Protein AF-C9N0R3-F1 (afdb_monomer)

Solvent-accessible surface area (backbone atoms only — not comparable to full-atom values): 13311 Å² total; per-residue (Å²): 141,88,79,70,86,51,66,64,63,53,48,55,54,48,52,53,43,51,57,51,35,75,75,40,67,67,44,22,67,51,24,46,55,50,33,60,66,31,65,85,61,75,51,88,63,39,59,59,30,47,51,42,20,53,72,42,48,89,51,67,65,56,41,41,48,53,49,21,52,50,29,45,76,74,67,41,50,74,59,14,52,51,32,49,51,50,47,48,71,74,35,60,98,37,75,60,42,50,54,57,45,45,81,71,46,82,54,62,71,65,24,52,54,40,49,53,52,42,58,61,52,54,73,34,68,70,48,20,62,73,66,69,54,51,70,50,55,56,49,49,49,49,54,53,52,40,47,52,51,27,50,51,27,43,77,69,71,35,45,70,57,16,44,46,47,45,44,64,64,54,70,67,44,96,68,57,70,66,42,47,57,78,36,38,68,63,54,49,53,50,50,53,53,42,54,58,50,38,71,70,42,81,54,60,69,61,31,52,57,48,48,56,56,57,58,66,33,70,64,45,47,52,48,54,57,46,35,75,76,33,80,58,43,60,63,54,53,62,75,74,92

Structure (mmCIF, N/CA/C/O backbone):
data_AF-C9N0R3-F1
#
_entry.id   AF-C9N0R3-F1
#
loop_
_atom_site.group_PDB
_atom_site.id
_atom_site.type_symbol
_atom_site.label_atom_id
_atom_site.label_alt_id
_atom_site.label_comp_id
_atom_site.label_asym_id
_atom_site.label_entity_id
_atom_site.label_seq_id
_atom_site.pdbx_PDB_ins_code
_atom_site.Cartn_x
_atom_site.Cartn_y
_atom_site.Cartn_z
_atom_site.occupancy
_atom_site.B_iso_or_equiv
_atom_site.auth_seq_id
_atom_site.auth_comp_id
_atom_site.auth_asym_id
_atom_site.auth_atom_id
_atom_site.pdbx_PDB_model_num
ATOM 1 N N . MET A 1 1 ? 10.079 -4.018 4.456 1.00 33.94 1 MET A N 1
ATOM 2 C CA . MET A 1 1 ? 9.914 -5.236 3.636 1.00 33.94 1 MET A CA 1
ATOM 3 C C . MET A 1 1 ? 9.371 -6.308 4.555 1.00 33.94 1 MET A C 1
ATOM 5 O O . MET A 1 1 ? 10.114 -6.758 5.413 1.00 33.94 1 MET A O 1
ATOM 9 N N . ALA A 1 2 ? 8.072 -6.583 4.507 1.00 39.16 2 ALA A N 1
ATOM 10 C CA . ALA A 1 2 ? 7.459 -7.556 5.408 1.00 39.16 2 ALA A CA 1
ATOM 11 C C . ALA A 1 2 ? 6.128 -8.062 4.846 1.00 39.16 2 ALA A C 1
ATOM 13 O O . ALA A 1 2 ? 5.148 -7.992 5.565 1.00 39.16 2 ALA A O 1
ATOM 14 N N . PHE A 1 3 ? 6.066 -8.483 3.579 1.00 46.06 3 PHE A N 1
ATOM 15 C CA . PHE A 1 3 ? 4.906 -9.210 3.049 1.00 46.06 3 PHE A CA 1
ATOM 16 C C . PHE A 1 3 ? 5.396 -10.191 1.982 1.00 46.06 3 PHE A C 1
ATOM 18 O O . PHE A 1 3 ? 6.008 -9.749 1.014 1.00 46.06 3 PHE A O 1
ATOM 25 N N . GLU A 1 4 ? 5.153 -11.482 2.236 1.00 51.97 4 GLU A N 1
ATOM 26 C CA . GLU A 1 4 ? 5.524 -12.675 1.457 1.00 51.97 4 GLU A CA 1
ATOM 27 C C . GLU A 1 4 ? 7.039 -12.941 1.358 1.00 51.97 4 GLU A C 1
ATOM 29 O O . GLU A 1 4 ? 7.708 -12.533 0.416 1.00 51.97 4 GLU A O 1
ATOM 34 N N . ASN A 1 5 ? 7.581 -13.662 2.348 1.00 51.78 5 ASN A N 1
ATOM 35 C CA . ASN A 1 5 ? 8.884 -14.340 2.247 1.00 51.78 5 ASN A CA 1
ATOM 36 C C . ASN A 1 5 ? 8.734 -15.865 2.056 1.00 51.78 5 ASN A C 1
ATOM 38 O O . ASN A 1 5 ? 9.751 -16.555 1.971 1.00 51.78 5 ASN A O 1
ATOM 42 N N . ASP A 1 6 ? 7.506 -16.399 1.999 1.00 60.91 6 ASP A N 1
ATOM 43 C CA . ASP A 1 6 ? 7.281 -17.816 1.703 1.00 60.91 6 ASP A CA 1
ATOM 44 C C . ASP A 1 6 ? 7.539 -18.073 0.214 1.00 60.91 6 ASP A C 1
ATOM 46 O O . ASP A 1 6 ? 6.800 -17.628 -0.669 1.00 60.91 6 ASP A O 1
ATOM 50 N N . GLU A 1 7 ? 8.626 -18.788 -0.072 1.00 65.38 7 GLU A N 1
ATOM 51 C CA . GLU A 1 7 ? 9.041 -19.110 -1.437 1.00 65.38 7 GLU A CA 1
ATOM 52 C C . GLU A 1 7 ? 7.979 -19.908 -2.208 1.00 65.38 7 GLU A C 1
ATOM 54 O O . GLU A 1 7 ? 7.913 -19.803 -3.434 1.00 65.38 7 GLU A O 1
ATOM 59 N N . THR A 1 8 ? 7.121 -20.652 -1.505 1.00 69.12 8 THR A N 1
ATOM 60 C CA . THR A 1 8 ? 6.035 -21.454 -2.080 1.00 69.12 8 THR A CA 1
ATOM 61 C C . THR A 1 8 ? 4.912 -20.557 -2.588 1.00 69.12 8 THR A C 1
ATOM 63 O O . THR A 1 8 ? 4.532 -20.647 -3.757 1.00 69.12 8 THR A O 1
ATOM 66 N N . VAL A 1 9 ? 4.437 -19.634 -1.746 1.00 67.56 9 VAL A N 1
ATOM 67 C CA . VAL A 1 9 ? 3.367 -18.680 -2.088 1.00 67.56 9 VAL A CA 1
ATOM 68 C C . VAL A 1 9 ? 3.816 -17.754 -3.220 1.00 67.56 9 VAL A C 1
ATOM 70 O O . VAL A 1 9 ? 3.100 -17.566 -4.210 1.00 67.56 9 VAL A O 1
ATOM 73 N N . ILE A 1 10 ? 5.051 -17.248 -3.136 1.00 72.00 10 ILE A N 1
ATOM 74 C CA . ILE A 1 10 ? 5.666 -16.442 -4.199 1.00 72.00 10 ILE A CA 1
ATOM 75 C C . ILE A 1 10 ? 5.766 -17.251 -5.499 1.00 72.00 10 ILE A C 1
ATOM 77 O O . ILE A 1 10 ? 5.459 -16.732 -6.575 1.00 72.00 10 ILE A O 1
ATOM 81 N N . GLY A 1 11 ? 6.157 -18.526 -5.417 1.00 77.50 11 GLY A N 1
ATOM 82 C CA . GLY A 1 11 ? 6.260 -19.426 -6.564 1.00 77.50 11 GLY A CA 1
ATOM 83 C C . GLY A 1 11 ? 4.919 -19.669 -7.261 1.00 77.50 11 GLY A C 1
ATOM 84 O O . GLY A 1 11 ? 4.838 -19.604 -8.489 1.00 77.50 11 GLY A O 1
ATOM 85 N N . GLU A 1 12 ? 3.842 -19.893 -6.508 1.00 80.94 12 GLU A N 1
ATOM 86 C CA . GLU A 1 12 ? 2.499 -20.060 -7.075 1.00 80.94 12 GLU A CA 1
ATOM 87 C C . GLU A 1 12 ? 1.985 -18.789 -7.754 1.00 80.94 12 GLU A C 1
ATOM 89 O O . GLU A 1 12 ? 1.436 -18.849 -8.861 1.00 80.94 12 GLU A O 1
ATOM 94 N N . LYS A 1 13 ? 2.178 -17.631 -7.112 1.00 82.81 13 LYS A N 1
ATOM 95 C CA . LYS A 1 13 ? 1.811 -16.327 -7.673 1.00 82.81 13 LYS A CA 1
ATOM 96 C C . LYS A 1 13 ? 2.577 -16.052 -8.963 1.00 82.81 13 LYS A C 1
ATOM 98 O O . LYS A 1 13 ? 1.966 -15.716 -9.978 1.00 82.81 13 LYS A O 1
ATOM 103 N N . LEU A 1 14 ? 3.888 -16.284 -8.953 1.00 85.50 14 LEU A N 1
ATOM 104 C CA . LEU A 1 14 ? 4.735 -16.164 -10.132 1.00 85.50 14 LEU A CA 1
ATOM 105 C C . LEU A 1 14 ? 4.247 -17.084 -11.259 1.00 85.50 14 LEU A C 1
ATOM 107 O O . LEU A 1 14 ? 4.071 -16.625 -12.382 1.00 85.50 14 LEU A O 1
ATOM 111 N N . ASN A 1 15 ? 3.945 -18.353 -10.978 1.00 87.75 15 ASN A N 1
ATOM 112 C CA . ASN A 1 15 ? 3.446 -19.292 -11.989 1.00 87.75 15 ASN A CA 1
ATOM 113 C C . ASN A 1 15 ? 2.134 -18.826 -12.639 1.00 87.75 15 ASN A C 1
ATOM 115 O O . ASN A 1 15 ? 1.971 -18.950 -13.857 1.00 87.75 15 ASN A O 1
ATOM 119 N N . LYS A 1 16 ? 1.210 -18.255 -11.855 1.00 89.81 16 LYS A N 1
ATOM 120 C CA . LYS A 1 16 ? -0.040 -17.674 -12.373 1.00 89.81 16 LYS A CA 1
ATOM 121 C C . LYS A 1 16 ? 0.245 -16.490 -13.301 1.00 89.81 16 LYS A C 1
ATOM 123 O O . LYS A 1 16 ? -0.288 -16.455 -14.410 1.00 89.81 16 LYS A O 1
ATOM 128 N N . LEU A 1 17 ? 1.125 -15.574 -12.894 1.00 91.62 17 LEU A N 1
ATOM 129 C CA . LEU A 1 17 ? 1.532 -14.422 -13.706 1.00 91.62 17 LEU A CA 1
ATOM 130 C C . LEU A 1 17 ? 2.222 -14.863 -15.006 1.00 91.62 17 LEU A C 1
ATOM 132 O O . LEU A 1 17 ? 1.852 -14.415 -16.089 1.00 91.62 17 LEU A O 1
ATOM 136 N N . LEU A 1 18 ? 3.143 -15.827 -14.937 1.00 90.88 18 LEU A N 1
ATOM 137 C CA . LEU A 1 18 ? 3.820 -16.387 -16.111 1.00 90.88 18 LEU A CA 1
ATOM 138 C C . LEU A 1 18 ? 2.847 -17.055 -17.088 1.00 90.88 18 LEU A C 1
ATOM 140 O O . LEU A 1 18 ? 3.008 -16.929 -18.303 1.00 90.88 18 LEU A O 1
ATOM 144 N N . ALA A 1 19 ? 1.820 -17.743 -16.584 1.00 94.06 19 ALA A N 1
ATOM 145 C CA . ALA A 1 19 ? 0.787 -18.337 -17.425 1.00 94.06 19 ALA A CA 1
ATOM 146 C C . ALA A 1 19 ? -0.048 -17.277 -18.164 1.00 94.06 19 ALA A C 1
ATOM 148 O O . ALA A 1 19 ? -0.441 -17.514 -19.308 1.00 94.06 19 ALA A O 1
ATOM 149 N N . ILE A 1 20 ? -0.299 -16.118 -17.542 1.00 94.00 20 ILE A N 1
ATOM 150 C CA . ILE A 1 20 ? -0.970 -14.980 -18.187 1.00 94.00 20 ILE A CA 1
ATOM 151 C C . ILE A 1 20 ? -0.045 -14.353 -19.235 1.00 94.00 20 ILE A C 1
ATOM 153 O O . ILE A 1 20 ? -0.457 -14.184 -20.382 1.00 94.00 20 ILE A O 1
ATOM 157 N N . LEU A 1 21 ? 1.216 -14.089 -18.885 1.00 92.75 21 LEU A N 1
ATOM 158 C CA . LEU A 1 21 ? 2.190 -13.475 -19.789 1.00 92.75 21 LEU A CA 1
ATOM 159 C C . LEU A 1 21 ? 2.463 -14.340 -21.027 1.00 92.75 21 LEU A C 1
ATOM 161 O O . LEU A 1 21 ? 2.601 -13.824 -22.128 1.00 92.75 21 LEU A O 1
ATOM 165 N N . LYS A 1 22 ? 2.453 -15.672 -20.881 1.00 92.88 22 LYS A N 1
ATOM 166 C CA . LYS A 1 22 ? 2.572 -16.609 -22.012 1.00 92.88 22 LYS A CA 1
ATOM 167 C C . LYS A 1 22 ? 1.412 -16.489 -23.012 1.00 92.88 22 LYS A C 1
ATOM 169 O O . LYS A 1 22 ? 1.571 -16.869 -24.169 1.00 92.88 22 LYS A O 1
ATOM 174 N N . ARG A 1 23 ? 0.239 -16.017 -22.575 1.00 94.69 23 ARG A N 1
ATOM 175 C CA . ARG A 1 23 ? -0.926 -15.787 -23.448 1.00 94.69 23 ARG A CA 1
ATOM 176 C C . ARG A 1 23 ? -0.862 -14.427 -24.140 1.00 94.69 23 ARG A C 1
ATOM 178 O O . ARG A 1 23 ? -1.323 -14.326 -25.271 1.00 94.69 23 ARG A O 1
ATOM 185 N N . ASP A 1 24 ? -0.301 -13.412 -23.482 1.00 93.19 24 ASP A N 1
ATOM 186 C CA . ASP A 1 24 ? -0.048 -12.096 -24.073 1.00 93.19 24 ASP A CA 1
ATOM 187 C C . ASP A 1 24 ? 1.190 -11.433 -23.447 1.00 93.19 24 ASP A C 1
ATOM 189 O O . ASP A 1 24 ? 1.119 -10.842 -22.368 1.00 93.19 24 ASP A O 1
ATOM 193 N N . GLU A 1 25 ? 2.324 -11.493 -24.150 1.00 91.38 25 GLU A N 1
ATOM 194 C CA . GLU A 1 25 ? 3.593 -10.897 -23.700 1.00 91.38 25 GLU A CA 1
ATOM 195 C C . GLU A 1 25 ? 3.550 -9.362 -23.653 1.00 91.38 25 GLU A C 1
ATOM 197 O O . GLU A 1 25 ? 4.416 -8.736 -23.046 1.00 91.38 25 GLU A O 1
ATOM 202 N N . ARG A 1 26 ? 2.537 -8.737 -24.272 1.00 92.69 26 ARG A N 1
ATOM 203 C CA . ARG A 1 26 ? 2.348 -7.279 -24.252 1.00 92.69 26 ARG A CA 1
ATOM 204 C C . ARG A 1 26 ? 1.688 -6.797 -22.966 1.00 92.69 26 ARG A C 1
ATOM 206 O O . ARG A 1 26 ? 1.533 -5.590 -22.784 1.00 92.69 26 ARG A O 1
ATOM 213 N N . ASN A 1 27 ? 1.269 -7.717 -22.096 1.00 92.75 27 ASN A N 1
ATOM 214 C CA . ASN A 1 27 ? 0.689 -7.384 -20.807 1.00 92.75 27 ASN A CA 1
ATOM 215 C C . ASN A 1 27 ? 1.781 -6.842 -19.869 1.00 92.75 27 ASN A C 1
ATOM 217 O O . ASN A 1 27 ? 2.428 -7.580 -19.121 1.00 92.75 27 ASN A O 1
ATOM 221 N N . TYR A 1 28 ? 2.008 -5.531 -19.955 1.00 91.88 28 TYR A N 1
ATOM 222 C CA . TYR A 1 28 ? 3.035 -4.850 -19.176 1.00 91.88 28 TYR A CA 1
ATOM 223 C C . TYR A 1 28 ? 2.705 -4.836 -17.679 1.00 91.88 28 TYR A C 1
ATOM 225 O O . TYR A 1 28 ? 3.640 -4.920 -16.901 1.00 91.88 28 TYR A O 1
ATOM 233 N N . ILE A 1 29 ? 1.424 -4.847 -17.285 1.00 89.88 29 ILE A N 1
ATOM 234 C CA . ILE A 1 29 ? 0.994 -4.943 -15.875 1.00 89.88 29 ILE A CA 1
ATOM 235 C C . ILE A 1 29 ? 1.498 -6.255 -15.263 1.00 89.88 29 ILE A C 1
ATOM 237 O O . ILE A 1 29 ? 2.090 -6.277 -14.193 1.00 89.88 29 ILE A O 1
ATOM 241 N N . VAL A 1 30 ? 1.356 -7.369 -15.986 1.00 91.25 30 VAL A N 1
ATOM 242 C CA . VAL A 1 30 ? 1.888 -8.662 -15.524 1.00 91.25 30 VAL A CA 1
ATOM 243 C C . VAL A 1 30 ? 3.416 -8.657 -15.488 1.00 91.25 30 VAL A C 1
ATOM 245 O O . VAL A 1 30 ? 4.012 -9.258 -14.599 1.00 91.25 30 VAL A O 1
ATOM 248 N N . SER A 1 31 ? 4.067 -7.989 -16.445 1.00 91.06 31 SER A N 1
ATOM 249 C CA . SER A 1 31 ? 5.529 -7.843 -16.428 1.00 91.06 31 SER A CA 1
ATOM 250 C C . SER A 1 31 ? 5.997 -7.001 -15.236 1.00 91.06 31 SER A C 1
ATOM 252 O O . SER A 1 31 ? 7.003 -7.346 -14.624 1.00 91.06 31 SER A O 1
ATOM 254 N N . GLU A 1 32 ? 5.248 -5.953 -14.889 1.00 90.25 32 GLU A N 1
ATOM 255 C CA . GLU A 1 32 ? 5.445 -5.100 -13.716 1.00 90.25 32 GLU A CA 1
ATOM 256 C C . GLU A 1 32 ? 5.307 -5.891 -12.408 1.00 90.25 32 GLU A C 1
ATOM 258 O O . GLU A 1 32 ? 6.241 -5.938 -11.611 1.00 90.25 32 GLU A O 1
ATOM 263 N N . ASP A 1 33 ? 4.208 -6.628 -12.237 1.00 87.75 33 ASP A N 1
ATOM 264 C CA . ASP A 1 33 ? 3.998 -7.486 -11.065 1.00 87.75 33 ASP A CA 1
ATOM 265 C C . ASP A 1 33 ? 5.146 -8.493 -10.880 1.00 87.75 33 ASP A C 1
ATOM 267 O O . ASP A 1 33 ? 5.610 -8.743 -9.763 1.00 87.75 33 ASP A O 1
ATOM 271 N N . ILE A 1 34 ? 5.633 -9.072 -11.985 1.00 88.06 34 ILE A N 1
ATOM 272 C CA . ILE A 1 34 ? 6.751 -10.016 -11.963 1.00 88.06 34 ILE A CA 1
ATOM 273 C C . ILE A 1 34 ? 8.058 -9.318 -11.558 1.00 88.06 34 ILE A C 1
ATOM 275 O O . ILE A 1 34 ? 8.780 -9.859 -10.715 1.00 88.06 34 ILE A O 1
ATOM 279 N N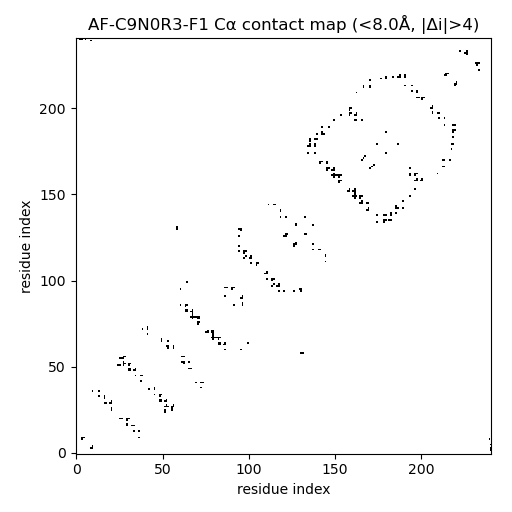 . ILE A 1 35 ? 8.385 -8.140 -12.112 1.00 87.50 35 ILE A N 1
ATOM 280 C CA . ILE A 1 35 ? 9.601 -7.420 -11.692 1.00 87.50 35 ILE A CA 1
ATOM 281 C C . ILE A 1 35 ? 9.519 -7.036 -10.214 1.00 87.50 35 ILE A C 1
ATOM 283 O O . ILE A 1 35 ? 10.502 -7.259 -9.513 1.00 87.50 35 ILE A O 1
ATOM 287 N N . THR A 1 36 ? 8.366 -6.585 -9.704 1.00 81.88 36 THR A N 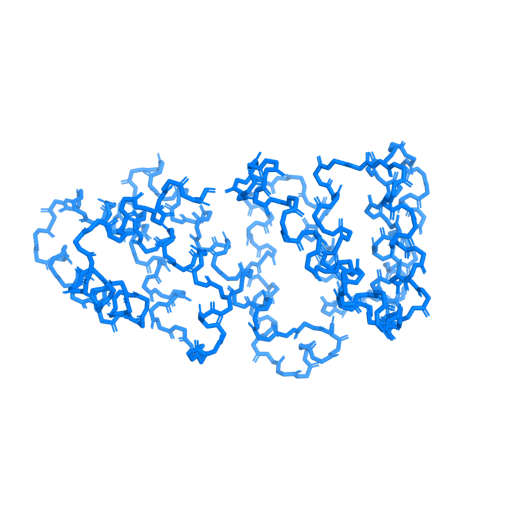1
ATOM 288 C CA . THR A 1 36 ? 8.174 -6.255 -8.280 1.00 81.88 36 THR A CA 1
ATOM 289 C C . THR A 1 36 ? 8.397 -7.465 -7.373 1.00 81.88 36 THR A C 1
ATOM 291 O O . THR A 1 36 ? 9.045 -7.342 -6.334 1.00 81.88 36 THR A O 1
ATOM 294 N N . ILE A 1 37 ? 7.938 -8.659 -7.765 1.00 78.75 37 ILE A N 1
ATOM 295 C CA . ILE A 1 37 ? 8.239 -9.900 -7.029 1.00 78.75 37 ILE A CA 1
ATOM 296 C C . ILE A 1 37 ? 9.757 -10.143 -6.975 1.00 78.75 37 ILE A C 1
ATOM 298 O O . ILE A 1 37 ? 10.312 -10.445 -5.913 1.00 78.75 37 ILE A O 1
ATOM 302 N N . TYR A 1 38 ? 10.446 -9.971 -8.104 1.00 77.06 38 TYR A N 1
ATOM 303 C CA . TYR A 1 38 ? 11.892 -10.166 -8.188 1.00 77.06 38 TYR A CA 1
ATOM 304 C C . TYR A 1 38 ? 12.727 -9.020 -7.592 1.00 77.06 38 TYR A C 1
ATOM 306 O O . TYR A 1 38 ? 13.919 -9.224 -7.380 1.00 77.06 38 TYR A O 1
ATOM 314 N N . GLU A 1 39 ? 12.166 -7.850 -7.264 1.00 68.75 39 GLU A N 1
ATOM 315 C CA . GLU A 1 39 ? 12.922 -6.729 -6.668 1.00 68.75 39 GLU A CA 1
ATOM 316 C C . GLU A 1 39 ? 13.596 -7.102 -5.337 1.00 68.75 39 GLU A C 1
ATOM 318 O O . GLU A 1 39 ? 14.660 -6.577 -5.009 1.00 68.75 39 GLU A O 1
ATOM 323 N N . SER A 1 40 ? 13.021 -8.045 -4.585 1.00 60.81 40 SER A N 1
ATOM 324 C CA . SER A 1 40 ? 13.611 -8.571 -3.343 1.00 60.81 40 SER A CA 1
ATOM 325 C C . SER A 1 40 ? 14.717 -9.617 -3.574 1.00 60.81 40 SER A C 1
ATOM 327 O O . SER A 1 40 ? 15.525 -9.870 -2.678 1.00 60.81 40 SER A O 1
ATOM 329 N N . LYS A 1 41 ? 14.782 -10.207 -4.777 1.00 62.03 41 LYS A N 1
ATOM 330 C CA . LYS A 1 41 ? 15.718 -11.266 -5.199 1.00 62.03 41 LYS A CA 1
ATOM 331 C C . LYS A 1 41 ? 16.240 -10.986 -6.618 1.00 62.03 41 LYS A C 1
ATOM 333 O O . LYS A 1 41 ? 16.112 -11.825 -7.511 1.00 62.03 41 LYS A O 1
ATOM 338 N N . ILE A 1 42 ? 16.795 -9.789 -6.840 1.00 58.59 42 ILE A N 1
ATOM 339 C CA . ILE A 1 42 ? 17.257 -9.353 -8.170 1.00 58.59 42 ILE A CA 1
ATOM 340 C C . ILE A 1 42 ? 18.266 -10.371 -8.725 1.00 58.59 42 ILE A C 1
ATOM 342 O O . ILE A 1 42 ? 19.275 -10.675 -8.089 1.00 58.59 42 ILE A O 1
ATOM 346 N N . GLY A 1 43 ? 17.977 -10.907 -9.915 1.00 60.72 43 GLY A N 1
ATOM 347 C CA . GLY A 1 43 ? 18.712 -12.017 -10.526 1.00 60.72 43 GLY A CA 1
ATOM 348 C C . GLY A 1 43 ? 18.499 -12.127 -12.041 1.00 60.72 43 GLY A C 1
ATOM 349 O O . GLY A 1 43 ? 17.954 -11.221 -12.666 1.00 60.72 43 GLY A O 1
ATOM 350 N N . LYS A 1 44 ? 18.937 -13.249 -12.634 1.00 63.09 44 LYS A N 1
ATOM 351 C CA . LYS A 1 44 ? 19.036 -13.469 -14.096 1.00 63.09 44 LYS A CA 1
ATOM 352 C C . LYS A 1 44 ? 17.725 -13.255 -14.866 1.00 63.09 44 LYS A C 1
ATOM 354 O O . LYS A 1 44 ? 17.767 -12.823 -16.012 1.00 63.09 44 LYS A O 1
ATOM 359 N N . ASP A 1 45 ? 16.582 -13.528 -14.243 1.00 78.25 45 ASP A N 1
ATOM 360 C CA . ASP A 1 45 ? 15.281 -13.405 -14.904 1.00 78.25 45 ASP A CA 1
ATOM 361 C C . ASP A 1 45 ? 14.665 -12.003 -14.783 1.00 78.25 45 ASP A C 1
ATOM 363 O O . ASP A 1 45 ? 13.780 -11.671 -15.567 1.00 78.25 45 ASP A O 1
ATOM 367 N N . TYR A 1 46 ? 15.158 -11.149 -13.874 1.00 84.31 46 TYR A N 1
ATOM 368 C CA . TYR A 1 46 ? 14.653 -9.778 -13.719 1.00 84.31 46 TYR A CA 1
ATOM 369 C C . TYR A 1 46 ? 14.822 -8.978 -15.018 1.00 84.31 46 TYR A C 1
ATOM 371 O O . TYR A 1 46 ? 13.881 -8.333 -15.470 1.00 84.31 46 TYR A O 1
ATOM 379 N N . GLU A 1 47 ? 16.000 -9.055 -15.648 1.00 88.06 47 GLU A N 1
ATOM 380 C CA . GLU A 1 47 ? 16.315 -8.314 -16.880 1.00 88.06 47 GLU A CA 1
ATOM 381 C C . GLU A 1 47 ? 15.361 -8.679 -18.026 1.00 88.06 47 GLU A C 1
ATOM 383 O O . GLU A 1 47 ? 14.860 -7.798 -18.717 1.00 88.06 47 GLU A O 1
ATOM 388 N N . LYS A 1 48 ? 14.994 -9.961 -18.151 1.00 89.75 48 LYS A N 1
ATOM 389 C CA . LYS A 1 48 ? 14.009 -10.426 -19.138 1.00 89.75 48 LYS A CA 1
ATOM 390 C C . LYS A 1 48 ? 12.649 -9.740 -18.960 1.00 89.75 48 LYS A C 1
ATOM 392 O O . LYS A 1 48 ? 12.038 -9.329 -19.945 1.00 89.75 48 LYS A O 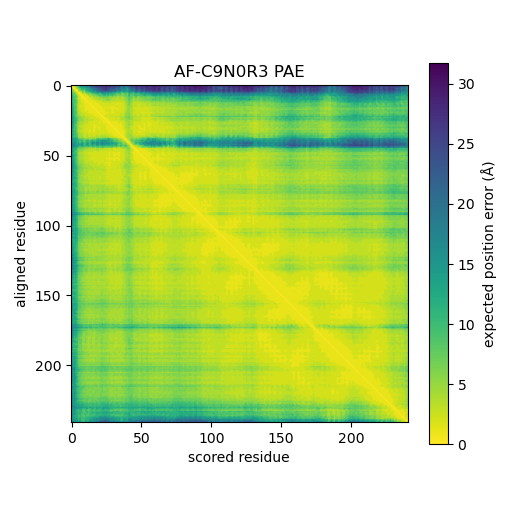1
ATOM 397 N N . TYR A 1 49 ? 12.144 -9.659 -17.729 1.00 91.38 49 TYR A N 1
ATOM 398 C CA . TYR A 1 49 ? 10.834 -9.050 -17.467 1.00 91.38 49 TYR A CA 1
ATOM 399 C C . TYR A 1 49 ? 10.894 -7.521 -17.498 1.00 91.38 49 TYR A C 1
ATOM 401 O O . TYR A 1 49 ? 9.935 -6.896 -17.942 1.00 91.38 49 TYR A O 1
ATOM 409 N N . LEU A 1 50 ? 12.035 -6.922 -17.142 1.00 92.75 50 LEU A N 1
ATOM 410 C CA . LEU A 1 50 ? 12.298 -5.500 -17.353 1.00 92.75 50 LEU A CA 1
ATOM 411 C C . LEU A 1 50 ? 12.265 -5.140 -18.847 1.00 92.75 50 LEU A C 1
ATOM 413 O O . LEU A 1 50 ? 11.657 -4.138 -19.223 1.00 92.75 50 LEU A O 1
ATOM 417 N N . ASP A 1 51 ? 12.864 -5.958 -19.713 1.00 93.31 51 ASP A N 1
ATOM 418 C CA . ASP A 1 51 ? 12.833 -5.748 -21.164 1.00 93.31 51 ASP A CA 1
ATOM 419 C C . ASP A 1 51 ? 11.401 -5.824 -21.714 1.00 93.31 51 ASP A C 1
ATOM 421 O O . ASP A 1 51 ? 10.988 -4.972 -22.504 1.00 93.31 51 ASP A O 1
ATOM 425 N N . LEU A 1 52 ? 10.606 -6.802 -21.265 1.00 94.19 52 LEU A N 1
ATOM 426 C CA . LEU A 1 52 ? 9.190 -6.910 -21.640 1.00 94.19 52 LEU A CA 1
ATOM 427 C C . LEU A 1 52 ? 8.380 -5.705 -21.151 1.00 94.19 52 LEU A C 1
ATOM 429 O O . LEU A 1 52 ? 7.652 -5.093 -21.937 1.00 94.19 52 LEU A O 1
ATOM 433 N N . PHE A 1 53 ? 8.553 -5.323 -19.886 1.00 95.12 53 PHE A N 1
ATOM 434 C CA . PHE A 1 53 ? 7.897 -4.161 -19.299 1.00 95.12 53 PHE A CA 1
ATOM 435 C C . PHE A 1 53 ? 8.233 -2.885 -20.076 1.00 95.12 53 PHE A C 1
ATOM 437 O O . PHE A 1 53 ? 7.340 -2.212 -20.582 1.00 95.12 53 PHE A O 1
ATOM 444 N N . THR A 1 54 ? 9.519 -2.579 -20.263 1.00 95.31 54 THR A N 1
ATOM 445 C CA . THR A 1 54 ? 9.969 -1.347 -20.932 1.00 95.31 54 THR A CA 1
ATOM 446 C C . THR A 1 54 ? 9.550 -1.277 -22.404 1.00 95.31 54 THR A C 1
ATOM 448 O O . THR A 1 54 ? 9.259 -0.189 -22.923 1.00 95.31 54 THR A O 1
ATOM 451 N N . LYS A 1 55 ? 9.456 -2.428 -23.078 1.00 96.00 55 LYS A N 1
ATOM 452 C CA . LYS A 1 55 ? 8.953 -2.535 -24.451 1.00 96.00 55 LYS A CA 1
ATOM 453 C C . LYS A 1 55 ? 7.463 -2.207 -24.557 1.00 96.00 55 LYS A C 1
ATOM 455 O O . LYS A 1 55 ? 7.057 -1.628 -25.566 1.00 96.00 55 LYS A O 1
ATOM 460 N N . HIS A 1 56 ? 6.664 -2.559 -23.549 1.00 95.06 56 HIS A N 1
ATOM 461 C CA . HIS A 1 56 ? 5.203 -2.550 -23.650 1.00 95.06 56 HIS A CA 1
ATOM 462 C C . HIS A 1 56 ? 4.483 -1.501 -22.793 1.00 95.06 56 HIS A C 1
ATOM 464 O O . HIS A 1 56 ? 3.389 -1.100 -23.190 1.00 95.06 56 HIS A O 1
ATOM 470 N N . THR A 1 57 ? 5.070 -0.999 -21.698 1.00 92.81 57 THR A N 1
ATOM 471 C CA . THR A 1 57 ? 4.441 0.082 -20.916 1.00 92.81 57 THR A CA 1
ATOM 472 C C . THR A 1 57 ? 4.279 1.344 -21.780 1.00 92.81 57 THR A C 1
ATOM 474 O O . THR A 1 57 ? 5.213 1.730 -22.508 1.00 92.81 57 THR A O 1
ATOM 477 N N . PRO A 1 58 ? 3.106 2.003 -21.745 1.00 92.31 58 PRO A N 1
ATOM 478 C CA . PRO A 1 58 ? 2.900 3.275 -22.425 1.00 92.31 58 PRO A CA 1
ATOM 479 C C . PRO A 1 58 ? 3.544 4.450 -21.671 1.00 92.31 58 PRO A C 1
ATOM 481 O O . PRO A 1 58 ? 3.716 5.522 -22.253 1.00 92.31 58 PRO A O 1
ATOM 484 N N . TYR A 1 59 ? 3.930 4.268 -20.406 1.00 92.12 59 TYR A N 1
ATOM 485 C CA . TYR A 1 59 ? 4.436 5.336 -19.553 1.00 92.12 59 TYR A CA 1
ATOM 486 C C . TYR A 1 59 ? 5.958 5.442 -19.655 1.00 92.12 59 TYR A C 1
ATOM 488 O O . TYR A 1 59 ? 6.711 4.633 -19.119 1.00 92.12 59 TYR A O 1
ATOM 496 N N . GLU A 1 60 ? 6.444 6.472 -20.350 1.00 93.56 60 GLU A N 1
ATOM 497 C CA . GLU A 1 60 ? 7.886 6.702 -20.524 1.00 93.56 60 GLU A CA 1
ATOM 498 C C . GLU A 1 60 ? 8.625 6.827 -19.182 1.00 93.56 60 GLU A C 1
ATOM 500 O O . GLU A 1 60 ? 9.722 6.286 -19.029 1.00 93.56 60 GLU A O 1
ATOM 505 N N . TYR A 1 61 ? 8.016 7.490 -18.195 1.00 93.81 61 TYR A N 1
ATOM 506 C CA . TYR A 1 61 ? 8.639 7.674 -16.888 1.00 93.81 61 TYR A CA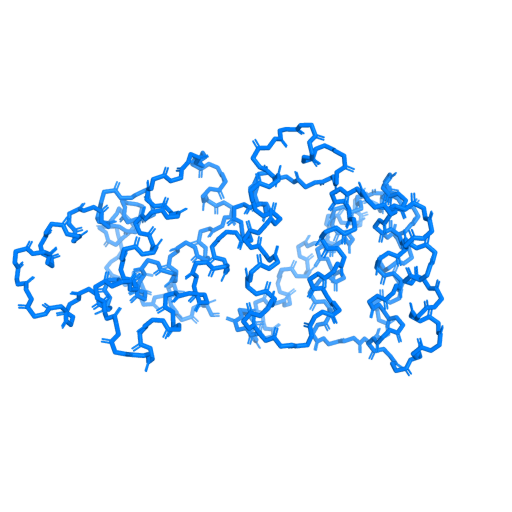 1
ATOM 507 C C . TYR A 1 61 ? 8.861 6.338 -16.165 1.00 93.81 61 TYR A C 1
ATOM 509 O O . TYR A 1 61 ? 9.905 6.168 -15.540 1.00 93.81 61 TYR A O 1
ATOM 517 N N . GLU A 1 62 ? 7.937 5.379 -16.289 1.00 93.69 62 GLU A N 1
ATOM 518 C CA . GLU A 1 62 ? 8.069 4.053 -15.682 1.00 93.69 62 GLU A CA 1
ATOM 519 C C . GLU A 1 62 ? 9.227 3.275 -16.297 1.00 93.69 62 GLU A C 1
ATOM 521 O O . GLU A 1 62 ? 9.964 2.600 -15.584 1.00 93.69 62 GLU A O 1
ATOM 526 N N . LYS A 1 63 ? 9.470 3.428 -17.606 1.00 95.31 63 LYS A N 1
ATOM 527 C CA . LYS A 1 63 ? 10.638 2.820 -18.269 1.00 95.31 63 LYS A CA 1
ATOM 528 C C . LYS A 1 63 ? 11.933 3.323 -17.654 1.00 95.31 63 LYS A C 1
ATOM 530 O O . LYS A 1 63 ? 12.830 2.534 -17.354 1.00 95.31 63 LYS A O 1
ATOM 535 N N . LEU A 1 64 ? 12.040 4.641 -17.484 1.00 96.31 64 LEU A N 1
ATOM 536 C CA . LEU A 1 64 ? 13.214 5.268 -16.881 1.00 96.31 64 LEU A CA 1
ATOM 537 C C . LEU A 1 64 ? 13.351 4.860 -15.411 1.00 96.31 64 LEU A C 1
ATOM 539 O O . LEU A 1 64 ? 14.450 4.547 -14.955 1.00 96.31 64 LEU A O 1
ATOM 543 N N . PHE A 1 65 ? 12.236 4.827 -14.684 1.00 94.31 65 PHE A N 1
ATOM 544 C CA . PHE A 1 65 ? 12.191 4.493 -13.268 1.00 94.31 65 PHE A CA 1
ATOM 545 C C . PHE A 1 65 ? 12.564 3.028 -13.002 1.00 94.31 65 PHE A C 1
ATOM 547 O O . PHE A 1 65 ? 13.455 2.772 -12.194 1.00 94.31 65 PHE A O 1
ATOM 554 N N . ALA A 1 66 ? 11.982 2.072 -13.726 1.00 92.81 66 ALA A N 1
ATOM 555 C CA . ALA A 1 66 ? 12.304 0.653 -13.593 1.00 92.81 66 ALA A CA 1
ATOM 556 C C . ALA A 1 66 ? 13.785 0.375 -13.911 1.00 92.81 66 ALA A C 1
ATOM 558 O O . ALA A 1 66 ? 14.462 -0.343 -13.174 1.00 92.81 66 ALA A O 1
ATOM 559 N N . ASN A 1 67 ? 14.346 1.028 -14.938 1.00 94.38 67 ASN A N 1
ATOM 560 C CA . ASN A 1 67 ? 15.784 0.957 -15.215 1.00 94.38 67 ASN A CA 1
ATOM 561 C C . ASN A 1 67 ? 16.634 1.570 -14.090 1.00 94.38 67 ASN A C 1
ATOM 563 O O . ASN A 1 67 ? 17.661 1.000 -13.714 1.00 94.38 67 ASN A O 1
ATOM 567 N N . MET A 1 68 ? 16.218 2.710 -13.527 1.00 94.31 68 MET A N 1
ATOM 568 C CA . MET A 1 68 ? 16.883 3.312 -12.368 1.00 94.31 68 MET A CA 1
ATOM 569 C C . MET A 1 68 ? 16.935 2.327 -11.189 1.00 94.31 68 MET A C 1
ATOM 571 O O . MET A 1 68 ? 18.006 2.126 -10.610 1.00 94.31 68 MET A O 1
ATOM 575 N N . VAL A 1 69 ? 15.804 1.695 -10.852 1.00 90.62 69 VAL A N 1
ATOM 576 C CA . VAL A 1 69 ? 15.695 0.713 -9.760 1.00 90.62 69 VAL A CA 1
ATOM 577 C C . VAL A 1 69 ? 16.566 -0.514 -10.038 1.00 90.62 69 VAL A C 1
ATOM 579 O O . VAL A 1 69 ? 17.365 -0.896 -9.180 1.00 90.62 69 VAL A O 1
ATOM 582 N N . TYR A 1 70 ? 16.508 -1.070 -11.250 1.00 91.25 70 TYR A N 1
ATOM 583 C CA . TYR A 1 70 ? 17.327 -2.212 -11.659 1.00 91.25 70 TYR A CA 1
ATOM 584 C C . TYR A 1 70 ? 18.826 -1.947 -11.506 1.00 91.25 70 TYR A C 1
ATOM 586 O O . TYR A 1 70 ? 19.531 -2.682 -10.810 1.00 91.25 70 TYR A O 1
ATOM 594 N N . TYR A 1 71 ? 19.328 -0.866 -12.115 1.00 91.81 71 TYR A N 1
ATOM 595 C CA . TYR A 1 71 ? 20.755 -0.552 -12.088 1.00 91.81 71 TYR A CA 1
ATOM 596 C C . TYR A 1 71 ? 21.258 -0.256 -10.678 1.00 91.81 71 TYR A C 1
ATOM 598 O O . TYR A 1 71 ? 22.392 -0.613 -10.345 1.00 91.81 71 TYR A O 1
ATOM 606 N N . ARG A 1 72 ? 20.412 0.337 -9.831 1.00 89.75 72 ARG A N 1
ATOM 607 C CA . ARG A 1 72 ? 20.691 0.506 -8.405 1.00 89.75 72 ARG A CA 1
ATOM 608 C C . ARG A 1 72 ? 20.805 -0.840 -7.695 1.00 89.75 72 ARG A C 1
ATOM 610 O O . ARG A 1 72 ? 21.769 -1.041 -6.960 1.00 89.75 72 ARG A O 1
ATOM 617 N N . GLY A 1 73 ? 19.863 -1.747 -7.945 1.00 86.75 73 GLY A N 1
ATOM 618 C CA . GLY A 1 73 ? 19.821 -3.084 -7.358 1.00 86.75 73 GLY A CA 1
ATOM 619 C C . GLY A 1 73 ? 21.053 -3.933 -7.673 1.00 86.75 73 GLY A C 1
ATOM 620 O O . GLY A 1 73 ? 21.582 -4.595 -6.786 1.00 86.75 73 GLY A O 1
ATOM 621 N N . ILE A 1 74 ? 21.587 -3.837 -8.897 1.00 89.06 74 ILE A N 1
ATOM 622 C CA . ILE A 1 74 ? 22.822 -4.539 -9.304 1.00 89.06 74 ILE A CA 1
ATOM 623 C C . ILE A 1 74 ? 24.115 -3.746 -9.023 1.00 89.06 74 ILE A C 1
ATOM 625 O O . ILE A 1 74 ? 25.180 -4.079 -9.545 1.00 89.06 74 ILE A O 1
ATOM 629 N N . GLY A 1 75 ? 24.040 -2.661 -8.245 1.00 89.69 75 GLY A N 1
ATOM 630 C CA . GLY A 1 75 ? 25.203 -1.881 -7.806 1.00 89.69 75 GLY A CA 1
ATOM 631 C C . GLY A 1 75 ? 25.822 -0.941 -8.851 1.00 89.69 75 GLY A C 1
ATOM 632 O O . GLY A 1 75 ? 26.847 -0.318 -8.576 1.00 89.69 75 GLY A O 1
ATOM 633 N N . LYS A 1 76 ? 25.210 -0.769 -10.030 1.00 93.69 76 LYS A N 1
ATOM 634 C CA . LYS A 1 76 ? 25.669 0.155 -11.086 1.00 93.69 76 LYS A CA 1
ATOM 635 C C . LYS A 1 76 ? 25.134 1.573 -10.847 1.00 93.69 76 LYS A C 1
ATOM 637 O O . LYS A 1 76 ? 24.294 2.071 -11.598 1.00 93.69 76 LYS A O 1
ATOM 642 N N . LYS A 1 77 ? 25.642 2.223 -9.796 1.00 93.38 77 LYS A N 1
ATOM 643 C CA . LYS A 1 77 ? 25.179 3.543 -9.324 1.00 93.38 77 LYS A CA 1
ATOM 644 C C . LYS A 1 77 ? 25.196 4.620 -10.410 1.00 93.38 77 LYS A C 1
ATOM 646 O O . LYS A 1 77 ? 24.162 5.232 -10.635 1.00 93.38 77 LYS A O 1
ATOM 651 N N . ASP A 1 78 ? 26.287 4.754 -11.164 1.00 96.50 78 ASP A N 1
ATOM 652 C CA . ASP A 1 78 ? 26.400 5.778 -12.217 1.00 96.50 78 ASP A CA 1
ATOM 653 C C . ASP A 1 78 ? 25.295 5.668 -13.279 1.00 96.50 78 ASP A C 1
ATOM 655 O O . ASP A 1 78 ? 24.774 6.675 -13.760 1.00 96.50 78 ASP A O 1
ATOM 659 N N . LYS A 1 79 ? 24.892 4.435 -13.622 1.00 96.44 79 LYS A N 1
ATOM 660 C CA . LYS A 1 79 ? 23.776 4.200 -14.546 1.00 96.44 79 LYS A CA 1
ATOM 661 C C . LYS A 1 79 ? 22.443 4.586 -13.915 1.00 96.44 79 LYS A C 1
ATOM 663 O O . LYS A 1 79 ? 21.675 5.303 -14.547 1.00 96.44 79 LYS A O 1
ATOM 668 N N . SER A 1 80 ? 22.186 4.153 -12.678 1.00 95.00 80 SER A N 1
ATOM 669 C CA . SER A 1 80 ? 20.997 4.566 -11.913 1.00 95.00 80 SER A CA 1
ATOM 670 C C . SER A 1 80 ? 20.886 6.095 -11.850 1.00 95.00 80 SER A C 1
ATOM 672 O O . SER A 1 80 ? 19.837 6.652 -12.161 1.00 95.00 80 SER A O 1
ATOM 674 N N . ASP A 1 81 ? 21.978 6.785 -11.523 1.00 95.69 81 ASP A N 1
ATOM 675 C CA . ASP A 1 81 ? 22.008 8.244 -11.398 1.00 95.69 81 ASP A CA 1
ATOM 676 C C . ASP A 1 81 ? 21.771 8.942 -12.743 1.00 95.69 81 ASP A C 1
ATOM 678 O O . ASP A 1 81 ? 21.142 9.999 -12.790 1.00 95.69 81 ASP A O 1
ATOM 682 N N . SER A 1 82 ? 22.222 8.344 -13.850 1.00 97.50 82 SER A N 1
ATOM 683 C CA . SER A 1 82 ? 21.909 8.829 -15.198 1.00 97.50 82 SER A CA 1
ATOM 684 C C . SER A 1 82 ? 20.405 8.790 -15.486 1.00 97.50 82 SER A C 1
ATOM 686 O O . SER A 1 82 ? 19.862 9.787 -15.960 1.00 97.50 82 SER A O 1
ATOM 688 N N . TYR A 1 83 ? 19.719 7.686 -15.166 1.00 97.44 83 TYR A N 1
ATOM 689 C CA . TYR A 1 83 ? 18.260 7.597 -15.322 1.00 97.44 83 TYR A CA 1
ATOM 690 C C . TYR A 1 83 ? 17.530 8.578 -14.404 1.00 97.44 83 TYR A C 1
ATOM 692 O O . TYR A 1 83 ? 16.604 9.251 -14.847 1.00 97.44 83 TYR A O 1
ATOM 700 N N . TYR A 1 84 ? 17.974 8.725 -13.152 1.00 96.12 84 TYR A N 1
ATOM 701 C CA . TYR A 1 84 ? 17.396 9.707 -12.233 1.00 96.12 84 TYR A CA 1
ATOM 702 C C . TYR A 1 84 ? 17.490 11.139 -12.783 1.00 96.12 84 TYR A C 1
ATOM 704 O O . TYR A 1 84 ? 16.496 11.860 -12.786 1.00 96.12 84 TYR A O 1
ATOM 712 N N . LYS A 1 85 ? 18.655 11.540 -13.312 1.00 96.69 85 LYS A N 1
ATOM 713 C CA . LYS A 1 85 ? 18.843 12.859 -13.945 1.00 96.69 85 LYS A CA 1
ATOM 714 C C . LYS A 1 85 ? 17.955 13.047 -15.172 1.00 96.69 85 LYS A C 1
ATOM 716 O O . LYS A 1 85 ? 17.480 14.152 -15.425 1.00 96.69 85 LYS A O 1
ATOM 721 N N . GLU A 1 86 ? 17.733 11.991 -15.950 1.00 97.69 86 GLU A N 1
ATOM 722 C CA . GLU A 1 86 ? 16.828 12.046 -17.097 1.00 97.69 86 GLU A CA 1
ATOM 723 C C . GLU A 1 86 ? 15.373 12.256 -16.661 1.00 97.69 86 GLU A C 1
ATOM 725 O O . GLU A 1 86 ? 14.685 13.114 -17.219 1.00 97.69 86 GLU A O 1
ATOM 730 N N . ILE A 1 87 ? 14.933 11.533 -15.626 1.00 96.94 87 ILE A N 1
ATOM 731 C CA . ILE A 1 87 ? 13.613 11.715 -15.014 1.00 96.94 87 ILE A CA 1
ATOM 732 C C . ILE A 1 87 ? 13.472 13.142 -14.486 1.00 96.94 87 ILE A C 1
ATOM 734 O O . ILE A 1 87 ? 12.494 13.813 -14.803 1.00 96.94 87 ILE A O 1
ATOM 738 N N . GLU A 1 88 ? 14.456 13.629 -13.729 1.00 96.44 88 GLU A N 1
ATOM 739 C CA . GLU A 1 88 ? 14.455 14.987 -13.186 1.00 96.44 88 GLU A CA 1
ATOM 740 C C . GLU A 1 88 ? 14.344 16.024 -14.308 1.00 96.44 88 GLU A C 1
ATOM 742 O O . GLU A 1 88 ? 13.493 16.904 -14.247 1.00 96.44 88 GLU A O 1
ATOM 747 N N . LYS A 1 89 ? 15.116 15.884 -15.390 1.00 97.12 89 LYS A N 1
ATOM 748 C CA . LYS A 1 89 ? 15.060 16.801 -16.535 1.00 97.12 89 LYS A CA 1
ATOM 749 C C . LYS A 1 89 ? 13.687 16.824 -17.221 1.00 97.12 89 LYS A C 1
ATOM 751 O O . LYS A 1 89 ? 13.248 17.894 -17.636 1.00 97.12 89 LYS A O 1
ATOM 756 N N . LYS A 1 90 ? 13.040 15.666 -17.386 1.00 96.81 90 LYS A N 1
ATOM 757 C CA . LYS A 1 90 ? 11.768 15.528 -18.123 1.00 96.81 90 LYS A CA 1
ATOM 758 C C . LYS A 1 90 ? 10.538 15.847 -17.276 1.00 96.81 90 LYS A C 1
ATOM 760 O O . LYS A 1 90 ? 9.580 16.421 -17.782 1.00 96.81 90 LYS A O 1
ATOM 765 N N . TYR A 1 91 ? 10.569 15.478 -16.000 1.00 96.38 91 TYR A N 1
ATOM 766 C CA . TYR A 1 91 ? 9.401 15.465 -15.121 1.00 96.38 91 TYR A CA 1
ATOM 767 C C . TYR A 1 91 ? 9.547 16.400 -13.920 1.00 96.38 91 TYR A C 1
ATOM 769 O O . TYR A 1 91 ? 8.762 16.298 -12.974 1.00 96.38 91 TYR A O 1
ATOM 777 N N . ASN A 1 92 ? 10.510 17.329 -13.935 1.00 94.50 92 ASN A N 1
ATOM 778 C CA . ASN A 1 92 ? 10.639 18.323 -12.874 1.00 94.50 92 ASN A CA 1
ATOM 779 C C . ASN A 1 92 ? 9.301 19.030 -12.604 1.00 94.50 92 ASN A C 1
ATOM 781 O O . ASN A 1 92 ? 8.577 19.383 -13.532 1.00 94.50 92 ASN A O 1
ATOM 785 N N . ASN A 1 93 ? 8.996 19.281 -11.331 1.00 92.50 93 ASN A N 1
ATOM 786 C CA . ASN A 1 93 ? 7.757 19.936 -10.893 1.00 92.50 93 ASN A CA 1
ATOM 787 C C . ASN A 1 93 ? 6.450 19.228 -11.318 1.00 92.50 93 ASN A C 1
ATOM 789 O O . ASN A 1 93 ? 5.411 19.875 -11.423 1.00 92.50 93 ASN A O 1
ATOM 793 N N . THR A 1 94 ? 6.471 17.909 -11.532 1.00 95.88 94 THR A N 1
ATOM 794 C CA . THR A 1 94 ? 5.266 17.104 -11.812 1.00 95.88 94 THR A CA 1
ATOM 795 C C . THR A 1 94 ? 4.959 16.115 -10.676 1.00 95.88 94 THR A C 1
ATOM 797 O O . THR A 1 94 ? 5.859 15.794 -9.891 1.00 95.88 94 THR A O 1
ATOM 800 N N . PRO A 1 95 ? 3.727 15.566 -10.592 1.00 96.00 95 PRO A N 1
ATOM 801 C CA . PRO A 1 95 ? 3.404 14.491 -9.648 1.00 96.00 95 PRO A CA 1
ATOM 802 C C . PRO A 1 95 ? 4.310 13.258 -9.780 1.00 96.00 95 PRO A C 1
ATOM 804 O O . PRO A 1 95 ? 4.655 12.648 -8.771 1.00 96.00 95 PRO A O 1
ATOM 807 N N . ILE A 1 96 ? 4.769 12.946 -10.999 1.00 96.00 96 ILE A N 1
ATOM 808 C CA . ILE A 1 96 ? 5.722 11.858 -11.269 1.00 96.00 96 ILE A CA 1
ATOM 809 C C . ILE A 1 96 ? 6.996 12.043 -10.435 1.00 96.00 96 ILE A C 1
ATOM 811 O O . ILE A 1 96 ? 7.452 11.117 -9.767 1.00 96.00 96 ILE A O 1
ATOM 815 N N . MET A 1 97 ? 7.550 13.257 -10.401 1.00 96.25 97 MET A N 1
ATOM 816 C CA . MET A 1 97 ? 8.766 13.520 -9.630 1.00 96.25 97 MET A CA 1
ATOM 817 C C . MET A 1 97 ? 8.541 13.372 -8.121 1.00 96.25 97 MET A C 1
ATOM 819 O O . MET A 1 97 ? 9.443 12.960 -7.392 1.00 96.25 97 MET A O 1
ATOM 823 N N . GLU A 1 98 ? 7.339 13.677 -7.631 1.00 97.12 98 GLU A N 1
ATOM 824 C CA . GLU A 1 98 ? 6.990 13.482 -6.223 1.00 97.12 98 GLU A CA 1
ATOM 825 C C . GLU A 1 98 ? 6.952 11.995 -5.837 1.00 97.12 98 GLU A C 1
ATOM 827 O O . GLU A 1 98 ? 7.386 11.653 -4.735 1.00 97.12 98 GLU A O 1
ATOM 832 N N . ILE A 1 99 ? 6.531 11.112 -6.747 1.00 95.44 99 ILE A N 1
ATOM 833 C CA . ILE A 1 99 ? 6.616 9.654 -6.566 1.00 95.44 99 ILE A CA 1
ATOM 834 C C . ILE A 1 99 ? 8.083 9.209 -6.555 1.00 95.44 99 ILE A C 1
ATOM 836 O O . ILE A 1 99 ? 8.535 8.559 -5.612 1.00 95.44 99 ILE A O 1
ATOM 840 N N . VAL A 1 100 ? 8.872 9.632 -7.545 1.00 94.81 100 VAL A N 1
ATOM 841 C CA . VAL A 1 100 ? 10.286 9.235 -7.690 1.00 94.81 100 VAL A CA 1
ATOM 842 C C . VAL A 1 100 ? 11.133 9.657 -6.481 1.00 94.81 100 VAL A C 1
ATOM 844 O O . VAL A 1 100 ? 12.049 8.936 -6.071 1.00 94.81 100 VAL A O 1
ATOM 847 N N . LYS A 1 101 ? 10.817 10.794 -5.847 1.00 95.31 101 LYS A N 1
ATOM 848 C CA . LYS A 1 101 ? 11.483 11.248 -4.613 1.00 95.31 101 LYS A CA 1
ATOM 849 C C . LYS A 1 101 ? 11.370 10.239 -3.466 1.00 95.31 101 LYS A C 1
ATOM 851 O O . LYS A 1 101 ? 12.335 10.100 -2.717 1.00 95.31 101 LYS A O 1
ATOM 856 N N . ILE A 1 102 ? 10.265 9.493 -3.346 1.00 94.94 102 ILE A N 1
ATOM 857 C CA . ILE A 1 102 ? 10.074 8.482 -2.282 1.00 94.94 102 ILE A CA 1
ATOM 858 C C . ILE A 1 102 ? 11.234 7.476 -2.265 1.00 94.94 102 ILE A C 1
ATOM 860 O O . ILE A 1 102 ? 11.729 7.102 -1.200 1.00 94.94 102 ILE A O 1
ATOM 864 N N . PHE A 1 103 ? 11.717 7.084 -3.443 1.00 89.00 103 PHE A N 1
ATOM 865 C CA . PHE A 1 103 ? 12.774 6.084 -3.609 1.00 89.00 103 PHE A CA 1
ATOM 866 C C . PHE A 1 103 ? 14.187 6.626 -3.375 1.00 89.00 103 PHE A C 1
ATOM 868 O O . PHE A 1 103 ? 15.141 5.850 -3.347 1.00 89.00 103 PHE A O 1
ATOM 875 N N . ASN A 1 104 ? 14.344 7.940 -3.215 1.00 87.62 104 ASN A N 1
ATOM 876 C CA . ASN A 1 104 ? 15.639 8.594 -3.020 1.00 87.62 104 ASN A CA 1
ATOM 877 C C . ASN A 1 104 ? 15.797 9.209 -1.622 1.00 87.62 104 ASN A C 1
ATOM 879 O O . ASN A 1 104 ? 16.898 9.599 -1.238 1.00 87.62 104 ASN A O 1
ATOM 883 N N . ILE A 1 105 ? 14.726 9.259 -0.827 1.00 93.12 105 ILE A N 1
ATOM 884 C CA . ILE A 1 105 ? 14.780 9.721 0.560 1.00 93.12 105 ILE A CA 1
ATOM 885 C C . ILE A 1 105 ? 15.242 8.571 1.460 1.00 93.12 105 ILE A C 1
ATOM 887 O O . ILE A 1 105 ? 14.527 7.590 1.634 1.00 93.12 105 ILE A O 1
ATOM 891 N N . ALA A 1 106 ? 16.425 8.697 2.067 1.00 90.81 106 ALA A N 1
ATOM 892 C CA . ALA A 1 106 ? 16.967 7.671 2.962 1.00 90.81 106 ALA A CA 1
ATOM 893 C C . ALA A 1 106 ? 16.229 7.613 4.314 1.00 90.81 106 ALA A C 1
ATOM 895 O O . ALA A 1 106 ? 15.819 6.534 4.743 1.00 90.81 106 ALA A O 1
ATOM 896 N N . ASN A 1 107 ? 16.034 8.768 4.960 1.00 94.56 107 ASN A N 1
ATOM 897 C CA . ASN A 1 107 ? 15.393 8.871 6.272 1.00 94.56 107 ASN A CA 1
ATOM 898 C C . ASN A 1 107 ? 13.905 8.476 6.206 1.00 94.56 107 ASN A C 1
ATOM 900 O O . ASN A 1 107 ? 13.158 8.988 5.376 1.00 94.56 107 ASN A O 1
ATOM 904 N N . GLU A 1 108 ? 13.482 7.571 7.086 1.00 90.31 108 GLU A N 1
ATOM 905 C CA . GLU A 1 108 ? 12.131 7.006 7.064 1.00 90.31 108 GLU A CA 1
ATOM 906 C C . GLU A 1 108 ? 11.039 8.048 7.347 1.00 90.31 108 GLU A C 1
ATOM 908 O O . GLU A 1 108 ? 10.061 8.097 6.606 1.00 90.31 108 GLU A O 1
ATOM 913 N N . ASP A 1 109 ? 11.228 8.940 8.322 1.00 91.62 109 ASP A N 1
ATOM 914 C CA . ASP A 1 109 ? 10.246 9.985 8.647 1.00 91.62 109 ASP A CA 1
ATOM 915 C C . ASP A 1 109 ? 10.008 10.937 7.467 1.00 91.62 109 ASP A C 1
ATOM 917 O O . ASP A 1 109 ? 8.869 11.201 7.079 1.00 91.62 109 ASP A O 1
ATOM 921 N N . ASN A 1 110 ? 11.085 11.404 6.831 1.00 96.25 110 ASN A N 1
ATOM 922 C CA . ASN A 1 110 ? 10.998 12.237 5.633 1.00 96.25 110 ASN A CA 1
ATOM 923 C C . ASN A 1 110 ? 10.321 11.490 4.476 1.00 96.25 110 ASN A C 1
ATOM 925 O O . ASN A 1 110 ? 9.581 12.087 3.691 1.00 96.25 110 ASN A O 1
ATOM 929 N N . ARG A 1 111 ? 10.544 10.174 4.374 1.00 95.75 111 ARG A N 1
ATOM 930 C CA . ARG A 1 111 ? 9.902 9.330 3.364 1.00 95.75 111 ARG A CA 1
ATOM 931 C C . ARG A 1 111 ? 8.402 9.209 3.618 1.00 95.75 111 ARG A C 1
ATOM 933 O O . ARG A 1 111 ? 7.638 9.335 2.668 1.00 95.75 111 ARG A O 1
ATOM 940 N N . GLN A 1 112 ? 7.970 9.047 4.871 1.00 95.44 112 GLN A N 1
ATOM 941 C CA . GLN A 1 112 ? 6.548 9.028 5.242 1.00 95.44 112 GLN A CA 1
ATOM 942 C C . GLN A 1 112 ? 5.859 10.364 4.937 1.00 95.44 112 GLN A C 1
ATOM 944 O O . GLN A 1 112 ? 4.746 10.381 4.410 1.00 95.44 112 GLN A O 1
ATOM 949 N N . ILE A 1 113 ? 6.535 11.493 5.180 1.00 97.06 113 ILE A N 1
ATOM 950 C CA . ILE A 1 113 ? 6.033 12.823 4.798 1.00 97.06 113 ILE A CA 1
ATOM 951 C C . ILE A 1 113 ? 5.829 12.907 3.278 1.00 97.06 113 ILE A C 1
ATOM 953 O O . ILE A 1 113 ? 4.785 13.373 2.814 1.00 97.06 113 ILE A O 1
ATOM 957 N N . GLN A 1 114 ? 6.795 12.415 2.499 1.00 98.06 114 GLN A N 1
ATOM 958 C CA . GLN A 1 114 ? 6.701 12.398 1.041 1.00 98.06 114 GLN A CA 1
ATOM 959 C C . GLN A 1 114 ? 5.590 11.459 0.538 1.00 98.06 114 GLN A C 1
ATOM 961 O O . GLN A 1 114 ? 4.823 11.844 -0.341 1.00 98.06 114 GLN A O 1
ATOM 966 N N . ILE A 1 115 ? 5.445 10.268 1.125 1.00 97.62 115 ILE A N 1
ATOM 967 C CA . ILE A 1 115 ? 4.358 9.321 0.822 1.00 97.62 115 ILE A CA 1
ATOM 968 C C . ILE A 1 115 ? 2.997 9.974 1.082 1.00 97.62 115 ILE A C 1
ATOM 970 O O . ILE A 1 115 ? 2.127 9.937 0.215 1.00 97.62 115 ILE A O 1
ATOM 974 N N . LYS A 1 116 ? 2.824 10.655 2.223 1.00 97.38 116 LYS A N 1
ATOM 975 C CA . LYS A 1 116 ? 1.588 11.385 2.543 1.00 97.38 116 LYS A CA 1
ATOM 976 C C . LYS A 1 116 ? 1.282 12.482 1.522 1.00 97.38 116 LYS A C 1
ATOM 978 O O . LYS A 1 116 ? 0.126 12.679 1.145 1.00 97.38 116 LYS A O 1
ATOM 983 N N . LYS A 1 117 ? 2.308 13.209 1.066 1.00 97.81 117 LYS A N 1
ATOM 984 C CA . LYS A 1 117 ? 2.167 14.214 0.003 1.00 97.81 117 LYS A CA 1
ATOM 985 C C . LYS A 1 117 ? 1.677 13.570 -1.296 1.00 97.81 117 LYS A C 1
ATOM 987 O O . LYS A 1 117 ? 0.720 14.068 -1.880 1.00 97.81 117 LYS A O 1
ATOM 992 N N . VAL A 1 118 ? 2.284 12.458 -1.705 1.00 97.94 118 VAL A N 1
ATOM 993 C CA . VAL A 1 118 ? 1.895 11.711 -2.909 1.00 97.94 118 VAL A CA 1
ATOM 994 C C . VAL A 1 118 ? 0.469 11.165 -2.803 1.00 97.94 118 VAL A C 1
ATOM 996 O O . VAL A 1 118 ? -0.326 11.408 -3.704 1.00 97.94 118 VAL A O 1
ATOM 999 N N . LEU A 1 119 ? 0.086 10.552 -1.679 1.00 97.44 119 LEU A N 1
ATOM 1000 C CA . LEU A 1 119 ? -1.289 10.084 -1.447 1.00 97.44 119 LEU A CA 1
ATOM 1001 C C . LEU A 1 119 ? -2.327 11.209 -1.567 1.00 97.44 119 LEU A C 1
ATOM 1003 O O . LEU A 1 119 ? -3.419 10.996 -2.085 1.00 97.44 119 LEU A O 1
ATOM 1007 N N . ASN A 1 120 ? -1.995 12.427 -1.128 1.00 96.88 120 ASN A N 1
ATOM 1008 C CA . ASN A 1 120 ? -2.883 13.576 -1.309 1.00 96.88 120 ASN A CA 1
ATOM 1009 C C . ASN A 1 120 ? -2.999 14.020 -2.774 1.00 96.88 120 ASN A C 1
ATOM 1011 O O . ASN A 1 120 ? -4.087 14.422 -3.180 1.00 96.88 120 ASN A O 1
ATOM 1015 N N . LEU A 1 121 ? -1.921 13.942 -3.561 1.00 97.62 121 LEU A N 1
ATOM 1016 C CA . LEU A 1 121 ? -1.959 14.230 -5.001 1.00 97.62 121 LEU A CA 1
ATOM 1017 C C . LEU A 1 121 ? -2.813 13.199 -5.756 1.00 97.62 121 LEU A C 1
ATOM 1019 O O . LEU A 1 121 ? -3.599 13.569 -6.625 1.00 97.62 121 LEU A O 1
ATOM 1023 N N . LEU A 1 122 ? -2.710 11.924 -5.374 1.00 96.69 122 LEU A N 1
ATOM 1024 C CA . LEU A 1 122 ? -3.418 10.797 -5.994 1.00 96.69 122 LEU A CA 1
ATOM 1025 C C . LEU A 1 122 ? -4.929 10.763 -5.707 1.00 96.69 122 LEU A C 1
ATOM 1027 O O . LEU A 1 122 ? -5.639 9.930 -6.260 1.00 96.69 122 LEU A O 1
A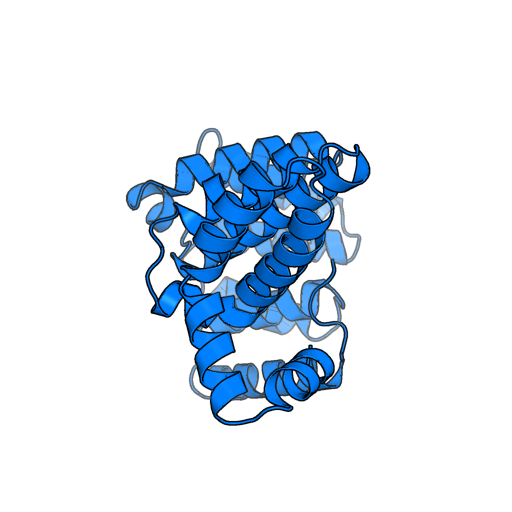TOM 1031 N N . LYS A 1 123 ? -5.456 11.701 -4.907 1.00 94.62 123 LYS A N 1
ATOM 1032 C CA . LYS A 1 123 ? -6.909 11.931 -4.799 1.00 94.62 123 LYS A CA 1
ATOM 1033 C C . LYS A 1 123 ? -7.522 12.466 -6.099 1.00 94.62 123 LYS A C 1
ATOM 1035 O O . LYS A 1 123 ? -8.738 12.436 -6.246 1.00 94.62 123 LYS A O 1
ATOM 1040 N N . SER A 1 124 ? -6.702 12.998 -7.008 1.00 96.12 124 SER A N 1
ATOM 1041 C CA . SER A 1 124 ? -7.138 13.464 -8.324 1.00 96.12 124 SER A CA 1
ATOM 1042 C C . SER A 1 124 ? -7.045 12.346 -9.365 1.00 96.12 124 SER A C 1
ATOM 1044 O O . SER A 1 124 ? -5.966 11.795 -9.588 1.00 96.12 124 SER A O 1
ATOM 1046 N N . GLU A 1 125 ? -8.154 12.069 -10.059 1.00 95.19 125 GLU A N 1
ATOM 1047 C CA . GLU A 1 125 ? -8.186 11.141 -11.202 1.00 95.19 125 GLU A CA 1
ATOM 1048 C C . GLU A 1 125 ? -7.220 11.546 -12.316 1.00 95.19 125 GLU A C 1
ATOM 1050 O O . GLU A 1 125 ? -6.578 10.690 -12.921 1.00 95.19 125 GLU A O 1
ATOM 1055 N N . ASP A 1 126 ? -7.076 12.847 -12.574 1.00 95.81 126 ASP A N 1
ATOM 1056 C CA . ASP A 1 126 ? -6.171 13.338 -13.614 1.00 95.81 126 ASP A CA 1
ATOM 1057 C C . ASP A 1 126 ? -4.713 13.049 -13.255 1.00 95.81 126 ASP A C 1
ATOM 1059 O O . ASP A 1 126 ? -3.926 12.648 -14.114 1.00 95.81 126 ASP A O 1
ATOM 1063 N N . VAL A 1 127 ? -4.363 13.179 -11.970 1.00 96.44 127 VAL A N 1
ATOM 1064 C CA . VAL A 1 127 ? -3.028 12.822 -11.482 1.00 96.44 127 VAL A CA 1
ATOM 1065 C C . VAL A 1 127 ? -2.815 11.318 -11.591 1.00 96.44 127 VAL A C 1
ATOM 1067 O O . VAL A 1 127 ? -1.793 10.913 -12.136 1.00 96.44 127 VAL A O 1
ATOM 1070 N N . LYS A 1 128 ? -3.774 10.494 -11.144 1.00 95.19 128 LYS A N 1
ATOM 1071 C CA . LYS A 1 128 ? -3.697 9.029 -11.275 1.00 95.19 128 LYS A CA 1
ATOM 1072 C C . LYS A 1 128 ? -3.483 8.594 -12.722 1.00 95.19 128 LYS A C 1
ATOM 1074 O O . LYS A 1 128 ? -2.569 7.826 -12.991 1.00 95.19 128 LYS A O 1
ATOM 1079 N N . ARG A 1 129 ? -4.236 9.159 -13.672 1.00 92.25 129 ARG A N 1
ATOM 1080 C CA . ARG A 1 129 ? -4.065 8.894 -15.112 1.00 92.25 129 ARG A CA 1
ATOM 1081 C C . ARG A 1 129 ? -2.702 9.330 -15.638 1.00 92.25 129 ARG A C 1
ATOM 1083 O O . ARG A 1 129 ? -2.116 8.611 -16.443 1.00 92.25 129 ARG A O 1
ATOM 1090 N N . GLN A 1 130 ? -2.204 10.487 -15.199 1.00 92.19 130 GLN A N 1
ATOM 1091 C CA . GLN A 1 130 ? -0.886 10.988 -15.591 1.00 92.19 130 GLN A CA 1
ATOM 1092 C C . GLN A 1 130 ? 0.234 10.047 -15.135 1.00 92.19 130 GLN A C 1
ATOM 1094 O O . GLN A 1 130 ? 1.198 9.851 -15.873 1.00 92.19 130 GLN A O 1
ATOM 1099 N N . VAL A 1 131 ? 0.119 9.503 -13.922 1.00 91.81 131 VAL A N 1
ATOM 1100 C CA . VAL A 1 131 ? 1.122 8.596 -13.355 1.00 91.81 131 VAL A CA 1
ATOM 1101 C C . VAL A 1 131 ? 0.841 7.125 -13.665 1.00 91.81 131 VAL A C 1
ATOM 1103 O O . VAL A 1 131 ? 1.674 6.296 -13.360 1.00 91.81 131 VAL A O 1
ATOM 1106 N N . GLY A 1 132 ? -0.298 6.779 -14.261 1.00 89.62 132 GLY A N 1
ATOM 1107 C CA . GLY A 1 132 ? -0.636 5.389 -14.578 1.00 89.62 132 GLY A CA 1
ATOM 1108 C C . GLY A 1 132 ? -1.037 4.518 -13.385 1.00 89.62 132 GLY A C 1
ATOM 1109 O O . GLY A 1 132 ? -1.067 3.307 -13.535 1.00 89.62 132 GLY A O 1
ATOM 1110 N N . MET A 1 133 ? -1.391 5.106 -12.236 1.00 91.62 133 MET A N 1
ATOM 1111 C CA . MET A 1 133 ? -1.733 4.344 -11.027 1.00 91.62 133 MET A CA 1
ATOM 1112 C C . MET A 1 133 ? -3.234 4.067 -10.912 1.00 91.62 133 MET A C 1
ATOM 1114 O O . MET A 1 133 ? -4.052 4.992 -10.974 1.00 91.62 133 MET A O 1
ATOM 1118 N N . ALA A 1 134 ? -3.586 2.806 -10.667 1.00 92.88 134 ALA A N 1
ATOM 1119 C CA . ALA A 1 134 ? -4.952 2.357 -10.411 1.00 92.88 134 ALA A CA 1
ATOM 1120 C C . ALA A 1 134 ? -5.391 2.587 -8.950 1.00 92.88 134 ALA A C 1
ATOM 1122 O O . ALA A 1 134 ? -4.569 2.783 -8.050 1.00 92.88 134 ALA A O 1
ATOM 1123 N N . ASP A 1 135 ? -6.702 2.537 -8.686 1.00 95.62 135 ASP A N 1
ATOM 1124 C CA . ASP A 1 135 ? -7.252 2.698 -7.329 1.00 95.62 135 ASP A CA 1
ATOM 1125 C C . ASP A 1 135 ? -6.741 1.630 -6.361 1.00 95.62 135 ASP A C 1
ATOM 1127 O O . ASP A 1 135 ? -6.472 1.910 -5.190 1.00 95.62 135 ASP A O 1
ATOM 1131 N N . GLU A 1 136 ? -6.551 0.415 -6.865 1.00 94.06 136 GLU A N 1
ATOM 1132 C CA . GLU A 1 136 ? -5.968 -0.713 -6.158 1.00 94.06 136 GLU A CA 1
ATOM 1133 C C . GLU A 1 136 ? -4.578 -0.385 -5.612 1.00 94.06 136 GLU A C 1
ATOM 1135 O O . GLU A 1 136 ? -4.297 -0.666 -4.443 1.00 94.06 136 GLU A O 1
ATOM 1140 N N . GLU A 1 137 ? -3.726 0.238 -6.425 1.00 93.00 137 GLU A N 1
ATOM 1141 C CA . GLU A 1 137 ? -2.347 0.584 -6.078 1.00 93.00 137 GLU A CA 1
ATOM 1142 C C . GLU A 1 137 ? -2.288 1.763 -5.111 1.00 93.00 137 GLU A C 1
ATOM 1144 O O . GLU A 1 137 ? -1.556 1.721 -4.117 1.00 93.00 137 GLU A O 1
ATOM 1149 N N . VAL A 1 138 ? -3.109 2.792 -5.346 1.00 96.06 138 VAL A N 1
ATOM 1150 C CA . VAL A 1 138 ? -3.222 3.945 -4.442 1.00 96.06 138 VAL A CA 1
ATOM 1151 C C . VAL A 1 138 ? -3.720 3.499 -3.067 1.00 96.06 138 VAL A C 1
ATOM 1153 O O . VAL A 1 138 ? -3.163 3.903 -2.040 1.00 96.06 138 VAL A O 1
ATOM 1156 N N . HIS A 1 139 ? -4.718 2.613 -3.021 1.00 96.56 139 HIS A N 1
ATOM 1157 C CA . HIS A 1 139 ? -5.200 2.038 -1.768 1.00 96.56 139 HIS A CA 1
ATOM 1158 C C . HIS A 1 139 ? -4.134 1.168 -1.096 1.00 96.56 139 HIS A C 1
ATOM 1160 O O . HIS A 1 139 ? -3.904 1.290 0.108 1.00 96.56 139 HIS A O 1
ATOM 1166 N N . SER A 1 140 ? -3.400 0.360 -1.867 1.00 95.06 140 SER A N 1
ATOM 1167 C CA . SER A 1 140 ? -2.273 -0.436 -1.362 1.00 95.06 140 SER A CA 1
ATOM 1168 C C . SER A 1 140 ? -1.181 0.426 -0.717 1.00 95.06 140 SER A C 1
ATOM 1170 O O . SER A 1 140 ? -0.640 0.089 0.347 1.00 95.06 140 SER A O 1
ATOM 1172 N N . MET A 1 141 ? -0.871 1.566 -1.339 1.00 95.50 141 MET A N 1
ATOM 1173 C CA . MET A 1 141 ? 0.066 2.558 -0.820 1.00 95.50 141 MET A CA 1
ATOM 1174 C C . MET A 1 141 ? -0.454 3.187 0.477 1.00 95.50 141 MET A C 1
ATOM 1176 O O . MET A 1 141 ? 0.305 3.306 1.439 1.00 95.50 141 MET A O 1
ATOM 1180 N N . ASN A 1 142 ? -1.746 3.521 0.549 1.00 97.38 142 ASN A N 1
ATOM 1181 C CA . ASN A 1 142 ? -2.376 4.073 1.751 1.00 97.38 142 ASN A CA 1
ATOM 1182 C C . ASN A 1 142 ? -2.393 3.074 2.924 1.00 97.38 142 ASN A C 1
ATOM 1184 O O . ASN A 1 142 ? -2.114 3.451 4.064 1.00 97.38 142 ASN A O 1
ATOM 1188 N N . LEU A 1 143 ? -2.647 1.789 2.654 1.00 97.19 143 LEU A N 1
ATOM 1189 C CA . LEU A 1 143 ? -2.547 0.715 3.651 1.00 97.19 143 LEU A CA 1
ATOM 1190 C C . LEU A 1 143 ? -1.124 0.602 4.208 1.00 97.19 143 LEU A C 1
ATOM 1192 O O . LEU A 1 143 ? -0.933 0.523 5.421 1.00 97.19 143 LEU A O 1
ATOM 1196 N N . THR A 1 144 ? -0.120 0.650 3.330 1.00 94.94 144 THR A N 1
ATOM 1197 C CA . THR A 1 144 ? 1.296 0.559 3.720 1.00 94.94 144 THR A CA 1
ATOM 1198 C C . THR A 1 144 ? 1.735 1.781 4.533 1.00 94.94 144 THR A C 1
ATOM 1200 O O . THR A 1 144 ? 2.356 1.625 5.583 1.00 94.94 144 THR A O 1
ATOM 1203 N N . TYR A 1 145 ? 1.355 2.986 4.094 1.00 97.12 145 TYR A N 1
ATOM 1204 C CA . TYR A 1 145 ? 1.550 4.238 4.834 1.00 97.12 145 TYR A CA 1
ATOM 1205 C C . TYR A 1 145 ? 0.936 4.160 6.236 1.00 97.12 145 TYR A C 1
ATOM 1207 O O . TYR A 1 145 ? 1.607 4.401 7.240 1.00 97.12 145 TYR A O 1
ATOM 1215 N N . THR A 1 146 ? -0.333 3.754 6.308 1.00 98.00 146 THR A N 1
ATOM 1216 C CA . THR A 1 146 ? -1.071 3.672 7.570 1.00 98.00 146 THR A CA 1
ATOM 1217 C C . THR A 1 146 ? -0.441 2.656 8.515 1.00 98.00 146 THR A C 1
ATOM 1219 O O . THR A 1 146 ? -0.297 2.947 9.697 1.00 98.00 146 THR A O 1
ATOM 1222 N N . LEU A 1 147 ? -0.007 1.491 8.022 1.00 96.62 147 LEU A N 1
ATOM 1223 C CA . LEU A 1 147 ? 0.688 0.503 8.848 1.00 96.62 147 LEU A CA 1
ATOM 1224 C C . LEU A 1 147 ? 1.973 1.070 9.467 1.00 96.62 147 LEU A C 1
ATOM 1226 O O . LEU A 1 147 ? 2.226 0.845 10.652 1.00 96.62 147 LEU A O 1
ATOM 1230 N N . SER A 1 148 ? 2.774 1.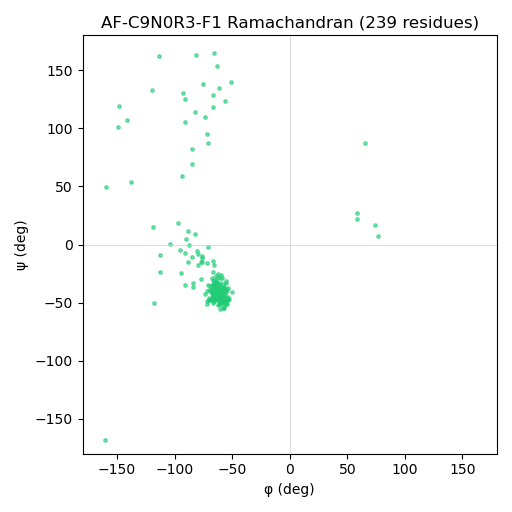802 8.688 1.00 95.50 148 SER A N 1
ATOM 1231 C CA . SER A 1 148 ? 3.989 2.453 9.189 1.00 95.50 148 SER A CA 1
ATOM 1232 C C . SER A 1 148 ? 3.681 3.472 10.288 1.00 95.50 148 SER A C 1
ATOM 1234 O O . SER A 1 148 ? 4.308 3.425 11.345 1.00 95.50 148 SER A O 1
ATOM 1236 N N . GLU A 1 149 ? 2.686 4.340 10.093 1.00 97.19 149 GLU A N 1
ATOM 1237 C CA . GLU A 1 149 ? 2.302 5.336 11.103 1.00 97.19 149 GLU A CA 1
ATOM 1238 C C . GLU A 1 149 ? 1.688 4.694 12.359 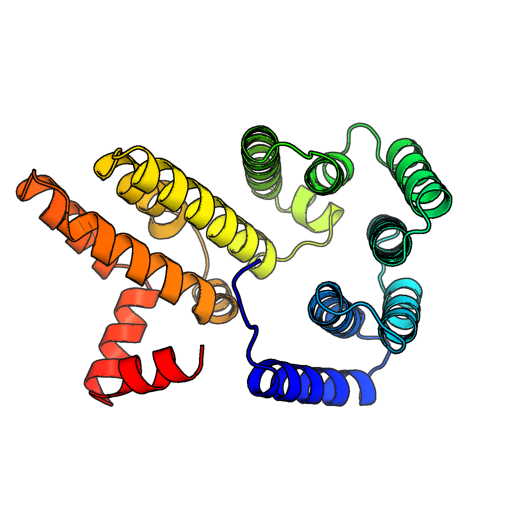1.00 97.19 149 GLU A C 1
ATOM 1240 O O . GLU A 1 149 ? 2.026 5.081 13.478 1.00 97.19 149 GLU A O 1
ATOM 1245 N N . VAL A 1 150 ? 0.840 3.670 12.202 1.00 97.75 150 VAL A N 1
ATOM 1246 C CA . VAL A 1 150 ? 0.281 2.889 13.320 1.00 97.75 150 VAL A CA 1
ATOM 1247 C C . VAL A 1 150 ? 1.409 2.300 14.167 1.00 97.75 150 VAL A C 1
ATOM 1249 O O . VAL A 1 150 ? 1.421 2.484 15.384 1.00 97.75 150 VAL A O 1
ATOM 1252 N N . ARG A 1 151 ? 2.388 1.639 13.535 1.00 95.69 151 ARG A N 1
ATOM 1253 C CA . ARG A 1 151 ? 3.542 1.043 14.229 1.00 95.69 151 ARG A CA 1
ATOM 1254 C C . ARG A 1 151 ? 4.410 2.094 14.905 1.00 95.69 151 ARG A C 1
ATOM 1256 O O . ARG A 1 151 ? 4.820 1.894 16.044 1.00 95.69 151 ARG A O 1
ATOM 1263 N N . LYS A 1 152 ? 4.660 3.221 14.237 1.00 95.75 152 LYS A N 1
ATOM 1264 C CA . LYS A 1 152 ? 5.395 4.349 14.815 1.00 95.75 152 LYS A CA 1
ATOM 1265 C C . LYS A 1 152 ? 4.727 4.840 16.098 1.00 95.75 152 LYS A C 1
ATOM 1267 O O . LYS A 1 152 ? 5.376 4.899 17.138 1.00 95.75 152 LYS A O 1
ATOM 1272 N N . TYR A 1 153 ? 3.429 5.139 16.055 1.00 97.81 153 TYR A N 1
ATOM 1273 C CA . TYR A 1 153 ? 2.716 5.613 17.240 1.00 97.81 153 TYR A CA 1
ATOM 1274 C C . TYR A 1 153 ? 2.620 4.555 18.333 1.00 97.81 153 TYR A C 1
ATOM 1276 O O . TYR A 1 153 ? 2.743 4.905 19.504 1.00 97.81 153 TYR A O 1
ATOM 1284 N N . TYR A 1 154 ? 2.459 3.282 17.975 1.00 97.31 154 TYR A N 1
ATOM 1285 C CA . TYR A 1 154 ? 2.503 2.189 18.939 1.00 97.31 154 TYR A CA 1
ATOM 1286 C C . TYR A 1 154 ? 3.850 2.131 19.676 1.00 97.31 154 TYR A C 1
ATOM 1288 O O . TYR A 1 154 ? 3.879 2.174 20.903 1.00 97.31 154 TYR A O 1
ATOM 1296 N N . ASN A 1 155 ? 4.966 2.161 18.940 1.00 96.19 155 ASN A N 1
ATOM 1297 C CA . ASN A 1 155 ? 6.321 2.140 19.506 1.00 96.19 155 ASN A CA 1
ATOM 1298 C C . ASN A 1 155 ? 6.624 3.371 20.380 1.00 96.19 155 ASN A C 1
ATOM 1300 O O . ASN A 1 155 ? 7.396 3.291 21.331 1.00 96.19 155 ASN A O 1
ATOM 1304 N N . GLU A 1 156 ? 5.993 4.509 20.091 1.00 97.06 156 GLU A N 1
ATOM 1305 C CA . GLU A 1 156 ? 6.067 5.728 20.904 1.00 97.06 156 GLU A CA 1
ATOM 1306 C C . GLU A 1 156 ? 5.101 5.718 22.111 1.00 97.06 156 GLU A C 1
ATOM 1308 O O . GLU A 1 156 ? 4.924 6.749 22.760 1.00 97.06 156 GLU A O 1
ATOM 1313 N N . SER A 1 157 ? 4.444 4.588 22.414 1.00 96.94 157 SER A N 1
ATOM 1314 C CA . SER A 1 157 ? 3.390 4.455 23.440 1.00 96.94 157 SER A CA 1
ATOM 1315 C C . SER A 1 157 ? 2.175 5.379 23.231 1.00 96.94 157 SER A C 1
ATOM 1317 O O . SER A 1 157 ? 1.415 5.657 24.158 1.00 96.94 157 SER A O 1
ATOM 1319 N N . LYS A 1 158 ? 1.944 5.860 22.004 1.00 98.00 158 LYS A N 1
ATOM 1320 C CA . LYS A 1 158 ? 0.811 6.722 21.620 1.00 98.00 158 LYS A CA 1
ATOM 1321 C C . LYS A 1 158 ? -0.350 5.880 21.080 1.00 98.00 158 LYS A C 1
ATOM 1323 O O . LYS A 1 158 ? -0.800 6.071 19.951 1.00 98.00 158 LYS A O 1
ATOM 1328 N N . ILE A 1 159 ? -0.846 4.959 21.906 1.00 97.81 159 ILE A N 1
ATOM 1329 C CA . ILE A 1 159 ? -1.822 3.916 21.534 1.00 97.81 159 ILE A CA 1
ATOM 1330 C C . ILE A 1 159 ? -3.097 4.494 20.897 1.00 97.81 159 ILE A C 1
ATOM 1332 O O . ILE A 1 159 ? -3.492 4.087 19.805 1.00 97.81 159 ILE A O 1
ATOM 1336 N N . GLU A 1 160 ? -3.717 5.503 21.518 1.00 98.06 160 GLU A N 1
ATOM 1337 C CA . GLU A 1 160 ? -4.943 6.123 20.984 1.00 98.06 160 GLU A CA 1
ATOM 1338 C C . GLU A 1 160 ? -4.718 6.776 19.611 1.00 98.06 160 GLU A C 1
ATOM 1340 O O . GLU A 1 160 ? -5.595 6.748 18.740 1.00 98.06 160 GLU A O 1
ATOM 1345 N N . LYS A 1 161 ? -3.521 7.337 19.394 1.00 98.00 161 LYS A N 1
ATOM 1346 C CA . LYS A 1 161 ? -3.143 7.952 18.121 1.00 98.00 161 LYS A CA 1
ATOM 1347 C C . LYS A 1 161 ? -2.919 6.898 17.039 1.00 98.00 161 LYS A C 1
ATOM 1349 O O . LYS A 1 161 ? -3.374 7.103 15.919 1.00 98.00 161 LYS A O 1
ATOM 1354 N N . ALA A 1 162 ? -2.301 5.767 17.384 1.00 98.00 162 ALA A N 1
ATOM 1355 C CA . ALA A 1 162 ? -2.137 4.637 16.472 1.00 98.00 162 ALA A CA 1
ATOM 1356 C C . ALA A 1 162 ? -3.497 4.154 15.937 1.00 98.00 162 ALA A C 1
ATOM 1358 O O . ALA A 1 162 ? -3.694 4.085 14.727 1.00 98.00 162 ALA A O 1
ATOM 1359 N N . VAL A 1 163 ? -4.479 3.922 16.817 1.00 98.31 163 VAL A N 1
ATOM 1360 C CA . VAL A 1 163 ? -5.831 3.504 16.395 1.00 98.31 163 VAL A CA 1
ATOM 1361 C C . VAL A 1 163 ? -6.535 4.589 15.573 1.00 98.31 163 VAL A C 1
ATOM 1363 O O . VAL A 1 163 ? -7.190 4.291 14.572 1.00 98.31 163 VAL A O 1
ATOM 1366 N N . SER A 1 164 ? -6.378 5.858 15.959 1.00 97.94 164 SER A N 1
ATOM 1367 C CA . SER A 1 164 ? -6.973 6.986 15.231 1.00 97.94 164 SER A CA 1
ATOM 1368 C C . SER A 1 164 ? -6.439 7.113 13.803 1.00 97.94 164 SER A C 1
ATOM 1370 O O . SER A 1 164 ? -7.204 7.460 12.905 1.00 97.94 164 SER A O 1
ATOM 1372 N N . GLU A 1 165 ? -5.162 6.802 13.568 1.00 97.56 165 GLU A N 1
ATOM 1373 C CA . GLU A 1 165 ? -4.562 6.846 12.232 1.00 97.56 165 GLU A CA 1
ATOM 1374 C C . GLU A 1 165 ? -5.243 5.858 11.275 1.00 97.56 165 GLU A C 1
ATOM 1376 O O . GLU A 1 165 ? -5.627 6.229 10.165 1.00 97.56 165 GLU A O 1
ATOM 1381 N N . TYR A 1 166 ? -5.499 4.627 11.731 1.00 97.81 166 TYR A N 1
ATOM 1382 C CA . TYR A 1 166 ? -6.259 3.643 10.954 1.00 97.81 166 TYR A CA 1
ATOM 1383 C C . TYR A 1 166 ? -7.690 4.103 10.669 1.00 97.81 166 TYR A C 1
ATOM 1385 O O . TYR A 1 166 ? -8.166 4.005 9.537 1.00 97.81 166 TYR A O 1
ATOM 1393 N N . ILE A 1 167 ? -8.385 4.637 11.676 1.00 97.56 167 ILE A N 1
ATOM 1394 C CA . ILE A 1 167 ? -9.761 5.118 11.500 1.00 97.56 167 ILE A CA 1
ATOM 1395 C C . ILE A 1 167 ? -9.808 6.234 10.449 1.00 97.56 167 ILE A C 1
ATOM 1397 O O . ILE A 1 167 ? -10.638 6.201 9.540 1.00 97.56 167 ILE A O 1
ATOM 1401 N N . ASN A 1 168 ? -8.898 7.201 10.540 1.00 96.19 168 ASN A N 1
ATOM 1402 C CA . ASN A 1 168 ? -8.888 8.354 9.649 1.00 96.19 168 ASN A CA 1
ATOM 1403 C C . ASN A 1 168 ? -8.517 7.987 8.210 1.00 96.19 168 ASN A C 1
ATOM 1405 O O . ASN A 1 168 ? -9.119 8.528 7.285 1.00 96.19 168 ASN A O 1
ATOM 1409 N N . ASN A 1 169 ? -7.563 7.072 8.022 1.00 95.12 169 ASN A N 1
ATOM 1410 C CA . ASN A 1 169 ? -7.037 6.766 6.694 1.00 95.12 169 ASN A CA 1
ATOM 1411 C C . ASN A 1 169 ? -7.712 5.576 6.012 1.00 95.12 169 ASN A C 1
ATOM 1413 O O . ASN A 1 169 ? -7.660 5.514 4.789 1.00 95.12 169 ASN A O 1
ATOM 1417 N N . ILE A 1 170 ? -8.315 4.636 6.752 1.00 95.12 170 ILE A N 1
ATOM 1418 C CA . ILE A 1 170 ? -8.855 3.381 6.190 1.00 95.12 170 ILE A CA 1
ATOM 1419 C C . ILE A 1 170 ? -10.365 3.268 6.381 1.00 95.12 170 ILE A C 1
ATOM 1421 O O . ILE A 1 170 ? -11.087 3.010 5.415 1.00 95.12 170 ILE A O 1
ATOM 1425 N N . VAL A 1 171 ? -10.862 3.479 7.606 1.00 92.69 171 VAL A N 1
ATOM 1426 C CA . VAL A 1 171 ? -12.308 3.378 7.891 1.00 92.69 171 VAL A CA 1
ATOM 1427 C C . VAL A 1 171 ? -13.073 4.468 7.144 1.00 92.69 171 VAL A C 1
ATOM 1429 O O . VAL A 1 171 ? -14.114 4.195 6.554 1.00 92.69 171 VAL A O 1
ATOM 1432 N N . ASN A 1 172 ? -12.525 5.682 7.119 1.00 89.50 172 ASN A N 1
ATOM 1433 C CA . ASN A 1 172 ? -13.137 6.827 6.447 1.00 89.50 172 ASN A CA 1
ATOM 1434 C C . ASN A 1 172 ? -12.753 6.948 4.960 1.00 89.50 172 ASN A C 1
ATOM 1436 O O . ASN A 1 172 ? -13.198 7.885 4.296 1.00 89.50 172 ASN A O 1
ATOM 1440 N N . ALA A 1 173 ? -11.916 6.050 4.426 1.00 88.31 173 ALA A N 1
ATOM 1441 C CA . ALA A 1 173 ? -11.523 6.096 3.022 1.00 88.31 173 ALA A CA 1
ATOM 1442 C C . ALA A 1 173 ? -12.640 5.609 2.095 1.00 88.31 173 ALA A C 1
ATOM 1444 O O . ALA A 1 173 ? -13.285 4.584 2.337 1.00 88.31 173 ALA A O 1
ATOM 1445 N N . ASN A 1 174 ? -12.804 6.322 0.981 1.00 86.88 174 ASN A N 1
ATOM 1446 C CA . ASN A 1 174 ? -13.707 5.939 -0.092 1.00 86.88 174 ASN A CA 1
ATOM 1447 C C . ASN A 1 174 ? -13.006 4.951 -1.038 1.00 86.88 174 ASN A C 1
ATOM 1449 O O . ASN A 1 174 ? -12.449 5.356 -2.052 1.00 86.88 174 ASN A O 1
ATOM 1453 N N . ALA A 1 175 ? -12.996 3.671 -0.667 1.00 91.69 175 ALA A N 1
ATOM 1454 C CA . ALA A 1 175 ? -12.505 2.572 -1.499 1.00 91.69 175 ALA A CA 1
ATOM 1455 C C . ALA A 1 175 ? -13.640 1.572 -1.747 1.00 91.69 175 ALA A C 1
ATOM 1457 O O . ALA A 1 175 ? -14.337 1.193 -0.795 1.00 91.69 175 ALA A O 1
ATOM 1458 N N . SER A 1 176 ? -13.815 1.159 -3.007 1.00 94.88 176 SER A N 1
ATOM 1459 C CA . SER A 1 176 ? -14.828 0.174 -3.399 1.00 94.88 176 SER A CA 1
ATOM 1460 C C . SER A 1 176 ? -14.530 -1.205 -2.806 1.00 94.88 176 SER A C 1
ATOM 1462 O O . SER A 1 176 ? -13.420 -1.479 -2.343 1.00 94.88 176 SER A O 1
ATOM 1464 N N . ASN A 1 177 ? -15.519 -2.099 -2.814 1.00 94.38 177 ASN A N 1
ATOM 1465 C CA . ASN A 1 177 ? -15.321 -3.453 -2.298 1.00 94.38 177 ASN A CA 1
ATOM 1466 C C . ASN A 1 177 ? -14.311 -4.237 -3.149 1.00 94.38 177 ASN A C 1
ATOM 1468 O O . ASN A 1 177 ? -13.543 -5.014 -2.597 1.00 94.38 177 ASN A O 1
ATOM 1472 N N . GLU A 1 178 ? -14.262 -3.996 -4.460 1.00 94.62 178 GLU A N 1
ATOM 1473 C CA . GLU A 1 178 ? -13.313 -4.619 -5.389 1.00 94.62 178 GLU A CA 1
ATOM 1474 C C . GLU A 1 178 ? -11.869 -4.219 -5.061 1.00 94.62 178 GLU A C 1
ATOM 1476 O O . GLU A 1 178 ? -11.007 -5.083 -4.923 1.00 94.62 178 GLU A O 1
ATOM 1481 N N . VAL A 1 179 ? -11.622 -2.925 -4.822 1.00 95.62 179 VAL A N 1
ATOM 1482 C CA . VAL A 1 179 ? -10.305 -2.401 -4.416 1.00 95.62 179 VAL A CA 1
ATOM 1483 C C . VAL A 1 179 ? -9.859 -2.983 -3.072 1.00 95.62 179 VAL A C 1
ATOM 1485 O O . VAL A 1 179 ? -8.677 -3.282 -2.862 1.00 95.62 179 VAL A O 1
ATOM 1488 N N . ARG A 1 180 ? -10.808 -3.159 -2.145 1.00 94.50 180 ARG A N 1
ATOM 1489 C CA . ARG A 1 180 ? -10.560 -3.776 -0.836 1.00 94.50 180 ARG A CA 1
ATOM 1490 C C . ARG A 1 180 ? -10.284 -5.268 -0.953 1.00 94.50 180 ARG A C 1
ATOM 1492 O O . ARG A 1 180 ? -9.405 -5.762 -0.256 1.00 94.50 180 ARG A O 1
ATOM 1499 N N . GLU A 1 181 ? -10.990 -5.967 -1.835 1.00 92.31 181 GLU A N 1
ATOM 1500 C CA . GLU A 1 181 ? -10.779 -7.391 -2.093 1.00 92.31 181 GLU A CA 1
ATOM 1501 C C . GLU A 1 181 ? -9.428 -7.642 -2.769 1.00 92.31 181 GLU A C 1
ATOM 1503 O O . GLU A 1 181 ? -8.690 -8.529 -2.350 1.00 92.31 181 GLU A O 1
ATOM 1508 N N . TYR A 1 182 ? -9.038 -6.803 -3.733 1.00 90.62 182 TYR A N 1
ATOM 1509 C CA . TYR A 1 182 ? -7.698 -6.847 -4.324 1.00 90.62 182 TYR A CA 1
ATOM 1510 C C . TYR A 1 182 ? -6.601 -6.719 -3.255 1.00 90.62 182 TYR A C 1
ATOM 1512 O O . TYR A 1 182 ? -5.583 -7.407 -3.289 1.00 90.62 182 TYR A O 1
ATOM 1520 N N . ASN A 1 183 ? -6.834 -5.869 -2.251 1.00 92.56 183 ASN A N 1
ATOM 1521 C CA . ASN A 1 183 ? -5.915 -5.629 -1.142 1.00 92.56 183 ASN A CA 1
ATOM 1522 C C . ASN A 1 183 ? -6.240 -6.439 0.130 1.00 92.56 183 ASN A C 1
ATOM 1524 O O . ASN A 1 183 ? -5.742 -6.096 1.208 1.00 92.56 183 ASN A O 1
ATOM 1528 N N . ARG A 1 184 ? -7.038 -7.516 0.033 1.00 91.12 184 ARG A N 1
ATOM 1529 C CA . ARG A 1 184 ? -7.599 -8.255 1.184 1.00 91.12 184 ARG A CA 1
ATOM 1530 C C . ARG A 1 184 ? -6.554 -8.642 2.224 1.00 91.12 184 ARG A C 1
ATOM 1532 O O . ARG A 1 184 ? -6.805 -8.517 3.423 1.00 91.12 184 ARG A O 1
ATOM 1539 N N . LEU A 1 185 ? -5.380 -9.075 1.771 1.00 87.06 185 LEU A N 1
ATOM 1540 C CA . LEU A 1 185 ? -4.263 -9.460 2.629 1.00 87.06 185 LEU A CA 1
ATOM 1541 C C . LEU A 1 185 ? -3.790 -8.301 3.516 1.00 87.06 185 LEU A C 1
ATOM 1543 O O . LEU A 1 185 ? -3.782 -8.407 4.744 1.00 87.06 185 LEU A O 1
ATOM 1547 N N . LYS A 1 186 ? -3.454 -7.168 2.891 1.00 91.56 186 LYS A N 1
ATOM 1548 C CA . LYS A 1 186 ? -2.973 -5.965 3.582 1.00 91.56 186 LYS A CA 1
ATOM 1549 C C . LYS A 1 186 ? -4.056 -5.361 4.480 1.00 91.56 186 LYS A C 1
ATOM 1551 O O . LYS A 1 186 ? -3.753 -4.961 5.602 1.00 91.56 186 LYS A O 1
ATOM 1556 N N . GLU A 1 187 ? -5.306 -5.340 4.014 1.00 94.88 187 GLU A N 1
ATOM 1557 C CA . GLU A 1 187 ? -6.478 -4.908 4.791 1.00 94.88 187 GLU A CA 1
ATOM 1558 C C . GLU A 1 187 ? -6.657 -5.754 6.059 1.00 94.88 187 GLU A C 1
ATOM 1560 O O . GLU A 1 187 ? -6.780 -5.212 7.159 1.00 94.88 187 GLU A O 1
ATOM 1565 N N . THR A 1 188 ? -6.620 -7.083 5.917 1.00 92.94 188 THR A N 1
ATOM 1566 C CA . THR A 1 188 ? -6.788 -8.027 7.030 1.00 92.94 188 THR A CA 1
ATOM 1567 C C . THR A 1 188 ? -5.689 -7.845 8.063 1.00 92.94 188 THR A C 1
ATOM 1569 O O . THR A 1 188 ? -5.974 -7.661 9.245 1.00 92.94 188 THR A O 1
ATOM 1572 N N . LEU A 1 189 ? -4.430 -7.844 7.628 1.00 91.88 189 LEU A N 1
ATOM 1573 C CA . LEU A 1 189 ? -3.303 -7.738 8.543 1.00 91.88 189 LEU A CA 1
ATOM 1574 C C . LEU A 1 189 ? -3.301 -6.403 9.296 1.00 91.88 189 LEU A C 1
ATOM 1576 O O . LEU A 1 189 ? -3.106 -6.385 10.514 1.00 91.88 189 LEU A O 1
ATOM 1580 N N . LEU A 1 190 ? -3.548 -5.291 8.602 1.00 95.88 190 LEU A N 1
ATOM 1581 C CA . LEU A 1 190 ? -3.625 -3.985 9.247 1.00 95.88 190 LEU A CA 1
ATOM 1582 C C . LEU A 1 190 ? -4.795 -3.917 10.241 1.00 95.88 190 LEU A C 1
ATOM 1584 O O . LEU A 1 190 ? -4.598 -3.443 11.360 1.00 95.88 190 LEU A O 1
ATOM 1588 N N . LEU A 1 191 ? -5.976 -4.440 9.883 1.00 96.75 191 LEU A N 1
ATOM 1589 C CA . LEU A 1 191 ? -7.116 -4.521 10.800 1.00 96.75 191 LEU A CA 1
ATOM 1590 C C . LEU A 1 191 ? -6.763 -5.317 12.064 1.00 96.75 191 LEU A C 1
ATOM 1592 O O . LEU A 1 191 ? -7.030 -4.843 13.168 1.00 96.75 191 LEU A O 1
ATOM 1596 N N . LEU A 1 192 ? -6.158 -6.501 11.922 1.00 93.44 192 LEU A N 1
ATOM 1597 C CA . LEU A 1 192 ? -5.786 -7.350 13.059 1.00 93.44 192 LEU A CA 1
ATOM 1598 C C . LEU A 1 192 ? -4.781 -6.651 13.988 1.00 93.44 192 LEU A C 1
ATOM 1600 O O . LEU A 1 192 ? -4.976 -6.653 15.202 1.00 93.44 192 LEU A O 1
ATOM 1604 N N . ASN A 1 193 ? -3.767 -5.979 13.427 1.00 94.44 193 ASN A N 1
ATOM 1605 C CA . ASN A 1 193 ? -2.809 -5.188 14.209 1.00 94.44 193 ASN A CA 1
ATOM 1606 C C . ASN A 1 193 ? -3.530 -4.097 15.019 1.00 94.44 193 ASN A C 1
ATOM 1608 O O . ASN A 1 193 ? -3.288 -3.935 16.211 1.00 94.44 193 ASN A O 1
ATOM 1612 N N . VAL A 1 194 ? -4.446 -3.360 14.389 1.00 97.94 194 VAL A N 1
ATOM 1613 C CA . VAL A 1 194 ? -5.152 -2.247 15.041 1.00 97.94 194 VAL A CA 1
ATOM 1614 C C . VAL A 1 194 ? -6.151 -2.735 16.090 1.00 97.94 194 VAL A C 1
ATOM 1616 O O . VAL A 1 194 ? -6.300 -2.083 17.122 1.00 97.94 194 VAL A O 1
ATOM 1619 N N . LEU A 1 195 ? -6.805 -3.881 15.875 1.00 96.88 195 LEU A N 1
ATOM 1620 C CA . LEU A 1 195 ? -7.666 -4.509 16.882 1.00 96.88 195 LEU A CA 1
ATOM 1621 C C . LEU A 1 195 ? -6.875 -4.854 18.148 1.00 96.88 195 LEU A C 1
ATOM 1623 O O . LEU A 1 195 ? -7.326 -4.513 19.239 1.00 96.88 195 LEU A O 1
ATOM 1627 N N . MET A 1 196 ? -5.685 -5.449 18.007 1.00 96.00 196 MET A N 1
ATOM 1628 C CA . MET A 1 196 ? -4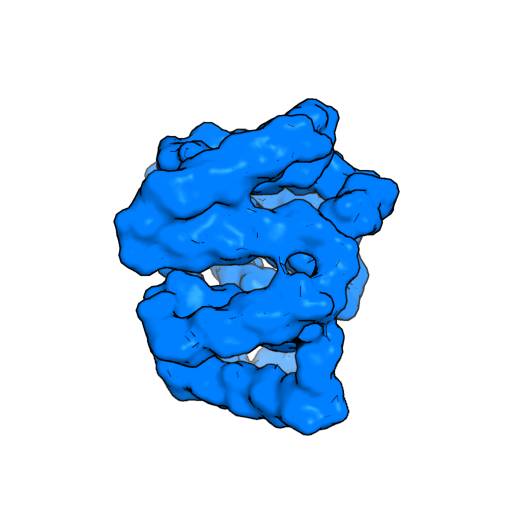.807 -5.747 19.146 1.00 96.00 196 MET A CA 1
ATOM 1629 C C . MET A 1 196 ? -4.395 -4.473 19.892 1.00 96.00 196 MET A C 1
ATOM 1631 O O . MET A 1 196 ? -4.562 -4.391 21.105 1.00 96.00 196 MET A O 1
ATOM 1635 N N . ILE A 1 197 ? -3.943 -3.449 19.162 1.00 98.00 197 ILE A N 1
ATOM 1636 C CA . ILE A 1 197 ? -3.536 -2.161 19.745 1.00 98.00 197 ILE A CA 1
ATOM 1637 C C . ILE A 1 197 ? -4.710 -1.488 20.475 1.00 98.00 197 ILE A C 1
ATOM 1639 O O . ILE A 1 197 ? -4.533 -0.905 21.543 1.00 98.00 197 ILE A O 1
ATOM 1643 N N . ASN A 1 198 ? -5.927 -1.565 19.929 1.00 98.31 198 ASN A N 1
ATOM 1644 C CA . ASN A 1 198 ? -7.110 -0.975 20.552 1.00 98.31 198 ASN A CA 1
ATOM 1645 C C . ASN A 1 198 ? -7.434 -1.604 21.916 1.00 98.31 198 ASN A C 1
ATOM 1647 O O . ASN A 1 198 ? -7.899 -0.894 22.807 1.00 98.31 198 ASN A O 1
ATOM 1651 N N . GLU A 1 199 ? -7.168 -2.899 22.111 1.00 97.88 199 GLU A N 1
ATOM 1652 C CA . GLU A 1 199 ? -7.413 -3.567 23.395 1.00 97.88 199 GLU A CA 1
ATOM 1653 C C . GLU A 1 199 ? -6.548 -3.013 24.540 1.00 97.88 199 GLU A C 1
ATOM 1655 O O . GLU A 1 199 ? -6.998 -2.992 25.693 1.00 97.88 199 GLU A O 1
ATOM 1660 N N . GLU A 1 200 ? -5.373 -2.463 24.215 1.00 97.69 200 GLU A N 1
ATOM 1661 C CA . GLU A 1 200 ? -4.446 -1.827 25.159 1.00 97.69 200 GLU A CA 1
ATOM 1662 C C . GLU A 1 200 ? -4.883 -0.416 25.605 1.00 97.69 200 GLU A C 1
ATOM 1664 O O . GLU A 1 200 ? -4.320 0.143 26.550 1.00 97.69 200 GLU A O 1
ATOM 1669 N N . ILE A 1 201 ? -5.905 0.185 24.978 1.00 97.88 201 ILE A N 1
ATOM 1670 C CA . ILE A 1 201 ? -6.407 1.508 25.379 1.00 97.88 201 ILE A CA 1
ATOM 1671 C C . ILE A 1 201 ? -7.051 1.432 26.773 1.00 97.88 201 ILE A C 1
ATOM 1673 O O . ILE A 1 201 ? -8.087 0.795 26.976 1.00 97.88 201 ILE A O 1
ATOM 1677 N N . ALA A 1 202 ? -6.481 2.172 27.731 1.00 96.88 202 ALA A N 1
ATOM 1678 C CA . ALA A 1 202 ? -6.965 2.229 29.113 1.00 96.88 202 ALA A CA 1
ATOM 1679 C C . ALA A 1 202 ? -8.382 2.825 29.235 1.00 96.88 202 ALA A C 1
ATOM 1681 O O . ALA A 1 202 ? -9.184 2.401 30.075 1.00 96.88 202 ALA A O 1
ATOM 1682 N N . ASN A 1 203 ? -8.719 3.802 28.386 1.00 97.88 203 ASN A N 1
ATOM 1683 C CA . ASN A 1 203 ? -10.054 4.387 28.336 1.00 97.88 203 ASN A CA 1
ATOM 1684 C C . ASN A 1 203 ? -11.058 3.399 27.718 1.00 97.88 203 ASN A C 1
ATOM 1686 O O . ASN A 1 203 ? -11.255 3.353 26.503 1.00 97.88 203 ASN A O 1
ATOM 1690 N N . LYS A 1 204 ? -11.754 2.647 28.579 1.00 97.38 204 LYS A N 1
ATOM 1691 C CA . LYS A 1 204 ? -12.739 1.627 28.177 1.00 97.38 204 LYS A CA 1
ATOM 1692 C C . LYS A 1 204 ? -13.823 2.153 27.232 1.00 97.38 204 LYS A C 1
ATOM 1694 O O . LYS A 1 204 ? -14.235 1.428 26.332 1.00 97.38 204 LYS A O 1
ATOM 1699 N N . LYS A 1 205 ? -14.286 3.397 27.422 1.00 98.12 205 LYS A N 1
ATOM 1700 C CA . LYS A 1 205 ? -15.324 3.996 26.568 1.00 98.12 205 LYS A CA 1
ATOM 1701 C C . LYS A 1 205 ? -14.790 4.241 25.159 1.00 98.12 205 LYS A C 1
ATOM 1703 O O . LYS A 1 205 ? -15.460 3.888 24.194 1.00 98.12 205 LYS A O 1
ATOM 1708 N N . LEU A 1 206 ? -13.594 4.818 25.048 1.00 98.00 206 LEU A N 1
ATOM 1709 C CA . LEU A 1 206 ? -12.945 5.051 23.758 1.00 98.00 206 LEU A CA 1
ATOM 1710 C C . LEU A 1 206 ? -12.642 3.729 23.045 1.00 98.00 206 LEU A C 1
ATOM 1712 O O . LEU A 1 206 ? -12.947 3.590 21.864 1.00 98.00 206 LEU A O 1
ATOM 1716 N N . ARG A 1 207 ? -12.111 2.744 23.776 1.00 98.19 207 ARG A N 1
ATOM 1717 C CA . ARG A 1 207 ? -11.836 1.401 23.254 1.00 98.19 207 ARG A CA 1
ATOM 1718 C C . ARG A 1 207 ? -13.070 0.763 22.618 1.00 98.19 207 ARG A C 1
ATOM 1720 O O . ARG A 1 207 ? -12.980 0.254 21.503 1.00 98.19 207 ARG A O 1
ATOM 1727 N N . GLU A 1 208 ? -14.214 0.823 23.295 1.00 98.06 208 GLU A N 1
ATOM 1728 C CA . GLU A 1 208 ? -15.475 0.269 22.788 1.00 98.06 208 GLU A CA 1
ATOM 1729 C C . GLU A 1 208 ? -15.986 1.037 21.558 1.00 98.06 208 GLU A C 1
ATOM 1731 O O . GLU A 1 208 ? -16.366 0.439 20.554 1.00 98.06 208 GLU A O 1
ATOM 1736 N N . GLN A 1 209 ? -15.920 2.372 21.584 1.00 98.00 209 GLN A N 1
ATOM 1737 C CA . GLN A 1 209 ? -16.289 3.204 20.432 1.00 98.00 209 GLN A CA 1
ATOM 1738 C C . GLN A 1 209 ? -15.424 2.909 19.200 1.00 98.00 209 GLN A C 1
ATOM 1740 O O . GLN A 1 209 ? -15.931 2.842 18.080 1.00 98.00 209 GLN A O 1
ATOM 1745 N N . ASN A 1 210 ? -14.119 2.731 19.395 1.00 98.12 210 ASN A N 1
ATOM 1746 C CA . ASN A 1 210 ? -13.201 2.365 18.327 1.00 98.12 210 ASN A CA 1
ATOM 1747 C C . ASN A 1 210 ? -13.498 0.958 17.812 1.00 98.12 210 ASN A C 1
ATOM 1749 O O . ASN A 1 210 ? -13.615 0.782 16.603 1.00 98.12 210 ASN A O 1
ATOM 1753 N N . LYS A 1 211 ? -13.704 -0.018 18.704 1.00 97.00 211 LYS A N 1
ATOM 1754 C CA . LYS A 1 211 ? -14.044 -1.397 18.332 1.00 97.00 211 LYS A CA 1
ATOM 1755 C C . LYS A 1 211 ? -15.261 -1.454 17.411 1.00 97.00 211 LYS A C 1
ATOM 1757 O O . LYS A 1 211 ? -15.194 -2.089 16.365 1.00 97.00 211 LYS A O 1
ATOM 1762 N N . GLN A 1 212 ? -16.321 -0.709 17.722 1.00 97.00 212 GLN A N 1
ATOM 1763 C CA . GLN A 1 212 ? -17.510 -0.623 16.865 1.00 97.00 212 GLN A CA 1
ATOM 1764 C C . GLN A 1 212 ? -17.190 -0.106 15.454 1.00 97.00 212 GLN A C 1
ATOM 1766 O O . GLN A 1 212 ? -17.695 -0.644 14.468 1.00 97.00 212 GLN A O 1
ATOM 1771 N N . LYS A 1 213 ? -16.314 0.901 15.335 1.00 97.25 213 LYS A N 1
ATOM 1772 C CA . LYS A 1 213 ? -15.855 1.405 14.030 1.00 97.25 213 LYS A CA 1
ATOM 1773 C C . LYS A 1 213 ? -15.042 0.349 13.281 1.00 97.25 213 LYS A C 1
ATOM 1775 O O . LYS A 1 213 ? -15.340 0.077 12.120 1.00 97.25 213 LYS A O 1
ATOM 1780 N N . LEU A 1 214 ? -14.068 -0.280 13.940 1.00 96.44 214 LEU A N 1
ATOM 1781 C CA . LEU A 1 214 ? -13.229 -1.330 13.349 1.00 96.44 214 LEU A CA 1
ATOM 1782 C C . LEU A 1 214 ? -14.074 -2.512 12.845 1.00 96.44 214 LEU A C 1
ATOM 1784 O O . LEU A 1 214 ? -13.898 -2.974 11.718 1.00 96.44 214 LEU A O 1
ATOM 1788 N N . GLU A 1 215 ? -15.057 -2.940 13.635 1.00 94.50 215 GLU A N 1
ATOM 1789 C CA . GLU A 1 215 ? -15.958 -4.046 13.303 1.00 94.50 215 GLU A CA 1
ATOM 1790 C C . GLU A 1 215 ? -16.978 -3.726 12.200 1.00 94.50 215 GLU A C 1
ATOM 1792 O O . GLU A 1 215 ? -17.593 -4.632 11.632 1.00 94.50 215 GLU A O 1
ATOM 1797 N N . SER A 1 216 ? -17.171 -2.444 11.887 1.00 93.38 216 SER A N 1
ATOM 1798 C CA . SER A 1 216 ? -18.073 -1.996 10.822 1.00 93.38 216 SER A CA 1
ATOM 1799 C C . SER A 1 216 ? -17.430 -1.986 9.429 1.00 93.38 216 SER A C 1
ATOM 1801 O O . SER A 1 216 ? -18.148 -1.855 8.428 1.00 93.38 216 SER A O 1
ATOM 1803 N N . THR A 1 217 ? -16.104 -2.154 9.355 1.00 93.12 217 THR A N 1
ATOM 1804 C CA . THR A 1 217 ? -15.345 -2.188 8.096 1.00 93.12 217 THR A CA 1
ATOM 1805 C C . THR A 1 217 ? -15.759 -3.365 7.209 1.00 93.12 217 THR A C 1
ATOM 1807 O O . THR A 1 217 ? -16.222 -4.400 7.694 1.00 93.12 217 THR A O 1
ATOM 1810 N N . TYR A 1 218 ? -15.582 -3.216 5.890 1.00 92.50 218 TYR A N 1
ATOM 1811 C CA . TYR A 1 218 ? -15.837 -4.287 4.917 1.00 92.50 218 TYR A CA 1
ATOM 1812 C C . TYR A 1 218 ? -15.058 -5.560 5.270 1.00 92.50 218 TYR A C 1
ATOM 1814 O O . TYR A 1 218 ? -15.653 -6.626 5.415 1.00 92.50 218 TYR A O 1
ATOM 1822 N N . ILE A 1 219 ? -13.748 -5.434 5.501 1.00 93.81 219 ILE A N 1
ATOM 1823 C CA . ILE A 1 219 ? -12.894 -6.594 5.757 1.00 93.81 219 ILE A CA 1
ATOM 1824 C C . ILE A 1 219 ? -13.247 -7.296 7.075 1.00 93.81 219 ILE A C 1
ATOM 1826 O O . ILE A 1 219 ? -13.284 -8.522 7.115 1.00 93.81 219 ILE A O 1
ATOM 1830 N N . SER A 1 220 ? -13.623 -6.554 8.127 1.00 94.19 220 SER A N 1
ATOM 1831 C CA . SER A 1 220 ? -14.105 -7.172 9.370 1.00 94.19 220 SER A CA 1
ATOM 1832 C C . SER A 1 220 ? -15.379 -7.992 9.148 1.00 94.19 220 SER A C 1
ATOM 1834 O O . SER A 1 220 ? -15.496 -9.105 9.663 1.00 94.19 220 SER A O 1
ATOM 1836 N N . LYS A 1 221 ? -16.321 -7.482 8.345 1.00 94.62 221 LYS A N 1
ATOM 1837 C CA . LYS A 1 221 ? -17.556 -8.203 8.000 1.00 94.62 221 LYS A CA 1
ATOM 1838 C C . LYS A 1 221 ? -17.268 -9.473 7.200 1.00 94.62 221 LYS A C 1
ATOM 1840 O O . LYS A 1 221 ? -17.840 -10.516 7.515 1.00 94.62 221 LYS A O 1
ATOM 1845 N N . GLU A 1 222 ? -16.369 -9.409 6.220 1.00 94.00 222 GLU A N 1
ATOM 1846 C CA . GLU A 1 222 ? -16.003 -10.581 5.417 1.00 94.00 222 GLU A CA 1
ATOM 1847 C C . GLU A 1 222 ? -15.250 -11.637 6.235 1.00 94.00 222 GLU A C 1
ATOM 1849 O O . GLU A 1 222 ? -15.550 -12.824 6.100 1.00 94.00 222 GLU A O 1
ATOM 1854 N N . ILE A 1 223 ? -14.362 -11.232 7.150 1.00 92.06 223 ILE A N 1
ATOM 1855 C CA . ILE A 1 223 ? -13.718 -12.153 8.098 1.00 92.06 223 ILE A CA 1
ATOM 1856 C C . ILE A 1 223 ? -14.770 -12.830 8.980 1.00 92.06 223 ILE A C 1
ATOM 1858 O O . ILE A 1 223 ? -14.818 -14.054 9.029 1.00 92.06 223 ILE A O 1
ATOM 1862 N N . LYS A 1 224 ? -15.672 -12.065 9.617 1.00 92.12 224 LYS A N 1
ATOM 1863 C CA . LYS A 1 224 ? -16.744 -12.627 10.464 1.00 92.12 224 LYS A CA 1
ATOM 1864 C C . LYS A 1 224 ? -17.604 -13.637 9.699 1.00 92.12 224 LYS A C 1
ATOM 1866 O O . LYS A 1 224 ? -17.935 -14.697 10.223 1.00 92.12 224 LYS A O 1
ATOM 1871 N N . LYS A 1 225 ? -17.950 -13.323 8.450 1.00 93.81 225 LYS A N 1
ATOM 1872 C CA . LYS A 1 225 ? -18.725 -14.203 7.566 1.00 93.81 225 LYS A CA 1
ATOM 1873 C C . LYS A 1 225 ? -17.965 -15.479 7.200 1.00 93.81 225 LYS A C 1
ATOM 1875 O O . LYS A 1 225 ? -18.592 -16.531 7.109 1.00 93.81 225 LYS A O 1
ATOM 1880 N N . ALA A 1 226 ? -16.655 -15.398 6.974 1.00 91.44 226 ALA A N 1
ATOM 1881 C CA . ALA A 1 226 ? -15.818 -16.559 6.690 1.00 91.44 226 ALA A CA 1
ATOM 1882 C C . ALA A 1 226 ? -15.643 -17.445 7.934 1.00 91.44 226 ALA A C 1
ATOM 1884 O O . ALA A 1 226 ? -15.903 -18.643 7.859 1.00 91.44 226 ALA A O 1
ATOM 1885 N N . THR A 1 227 ? -15.346 -16.856 9.095 1.00 90.50 227 THR A N 1
ATOM 1886 C CA . THR A 1 227 ? -15.210 -17.580 10.370 1.00 90.50 227 THR A CA 1
ATOM 1887 C C . THR A 1 227 ? -16.516 -18.239 10.822 1.00 90.50 227 THR A C 1
ATOM 1889 O O . THR A 1 227 ? -16.501 -19.313 11.412 1.00 90.50 227 THR A O 1
ATOM 1892 N N . ALA A 1 228 ? -17.675 -17.648 10.509 1.00 92.56 228 ALA A N 1
ATOM 1893 C CA . ALA A 1 228 ? -18.970 -18.279 10.776 1.00 92.56 228 ALA A CA 1
ATOM 1894 C C . ALA A 1 228 ? -19.213 -19.551 9.938 1.00 92.56 228 ALA A C 1
ATOM 1896 O O . ALA A 1 228 ? -20.032 -20.384 10.321 1.00 92.56 228 ALA A O 1
ATOM 1897 N N . LYS A 1 229 ? -18.539 -19.690 8.788 1.00 94.00 229 LYS A N 1
ATOM 1898 C CA . LYS A 1 229 ? -18.620 -20.877 7.922 1.00 94.00 229 LYS A CA 1
ATOM 1899 C C . LYS A 1 229 ? -17.566 -21.923 8.271 1.00 94.00 229 LYS A C 1
ATOM 1901 O O . LYS A 1 229 ? -17.831 -23.110 8.124 1.00 94.00 229 LYS A O 1
ATOM 1906 N N . ASP A 1 230 ? -16.391 -21.474 8.690 1.00 92.38 230 ASP A N 1
ATOM 1907 C CA . ASP A 1 230 ? -15.254 -22.310 9.052 1.00 92.38 230 ASP A CA 1
ATOM 1908 C C . ASP A 1 230 ? -14.562 -21.688 10.267 1.00 92.38 230 ASP A C 1
ATOM 1910 O O . ASP A 1 230 ? -13.924 -20.641 10.156 1.00 92.38 230 ASP A O 1
ATOM 1914 N N . ALA A 1 231 ? -14.717 -22.319 11.432 1.00 88.75 231 ALA A N 1
ATOM 1915 C CA . ALA A 1 231 ? -14.169 -21.809 12.688 1.00 88.75 231 ALA A CA 1
ATOM 1916 C C . ALA A 1 231 ? -12.637 -21.680 12.641 1.00 88.75 231 ALA A C 1
ATOM 1918 O O . ALA A 1 231 ? -12.089 -20.760 13.245 1.00 88.75 231 ALA A O 1
ATOM 1919 N N . ASP A 1 232 ? -11.977 -22.524 11.843 1.00 88.44 232 ASP A N 1
ATOM 1920 C CA . ASP A 1 232 ? -10.524 -22.542 11.672 1.00 88.44 232 ASP A CA 1
ATOM 1921 C C . ASP A 1 232 ? -10.064 -21.617 10.528 1.00 88.44 232 ASP A C 1
ATOM 1923 O O . ASP A 1 232 ? -8.885 -21.608 10.178 1.00 88.44 232 ASP A O 1
ATOM 1927 N N . TYR A 1 233 ? -10.972 -20.845 9.907 1.00 86.62 233 TYR A N 1
ATOM 1928 C CA . TYR A 1 233 ? -10.661 -19.980 8.760 1.00 86.62 233 TYR A CA 1
ATOM 1929 C C . TYR A 1 233 ? -9.485 -19.049 9.044 1.00 86.62 233 TYR A C 1
ATOM 1931 O O . TYR A 1 233 ? -8.592 -18.923 8.212 1.00 86.62 233 TYR A O 1
ATOM 1939 N N . LEU A 1 234 ? -9.488 -18.388 10.206 1.00 81.50 234 LEU A N 1
ATOM 1940 C CA . LEU A 1 234 ? -8.423 -17.452 10.554 1.00 81.50 234 LEU A CA 1
ATOM 1941 C C . LEU A 1 234 ? -7.096 -18.176 10.758 1.00 81.50 234 LEU A C 1
ATOM 1943 O O . LEU A 1 234 ? -6.092 -17.693 10.257 1.00 81.50 234 LEU A O 1
ATOM 1947 N N . ASP A 1 235 ? -7.090 -19.337 11.409 1.00 82.25 235 ASP A N 1
ATOM 1948 C CA . ASP A 1 235 ? -5.862 -20.104 11.627 1.00 82.25 235 ASP A CA 1
ATOM 1949 C C . ASP A 1 235 ? -5.278 -20.599 10.301 1.00 82.25 235 ASP A C 1
ATOM 1951 O O . ASP A 1 235 ? -4.085 -20.444 10.055 1.00 82.25 235 ASP A O 1
ATOM 1955 N N . LYS A 1 236 ? -6.116 -21.122 9.397 1.00 83.25 236 LYS A N 1
ATOM 1956 C CA . LYS A 1 236 ? -5.698 -21.512 8.039 1.00 83.25 236 LYS A CA 1
ATOM 1957 C C . LYS A 1 236 ? -5.148 -20.315 7.269 1.00 83.25 236 LYS A C 1
ATOM 1959 O O . LYS A 1 236 ? -4.037 -20.374 6.763 1.00 83.25 236 LYS A O 1
ATOM 1964 N N . TYR A 1 237 ? -5.893 -19.212 7.260 1.00 79.00 237 TYR A N 1
ATOM 1965 C CA . TYR A 1 237 ? -5.519 -17.996 6.547 1.00 79.00 237 TYR A CA 1
ATOM 1966 C C . TYR A 1 237 ? -4.208 -17.397 7.071 1.00 79.00 237 TYR A C 1
ATOM 1968 O O . TYR A 1 237 ? -3.356 -17.015 6.283 1.00 79.00 237 TYR A O 1
ATOM 1976 N N . LEU A 1 238 ? -4.023 -17.326 8.394 1.00 74.25 238 LEU A N 1
ATOM 1977 C CA . LEU A 1 238 ? -2.799 -16.815 9.017 1.00 74.25 238 LEU A CA 1
ATOM 1978 C C . LEU A 1 238 ? -1.587 -17.719 8.755 1.00 74.25 238 LEU A C 1
ATOM 1980 O O . LEU A 1 238 ? -0.479 -17.201 8.677 1.00 74.25 238 LEU A O 1
ATOM 1984 N N . ASN A 1 239 ? -1.788 -19.031 8.611 1.00 72.06 239 ASN A N 1
ATOM 1985 C CA . ASN A 1 239 ? -0.726 -19.981 8.267 1.00 72.06 239 ASN A CA 1
ATOM 1986 C C . ASN A 1 239 ? -0.337 -19.949 6.776 1.00 72.06 239 ASN A C 1
ATOM 1988 O O . ASN A 1 239 ? 0.701 -20.496 6.418 1.00 72.06 239 ASN A O 1
ATOM 1992 N N . GLU A 1 240 ? -1.161 -19.340 5.920 1.00 64.88 240 GLU A N 1
ATOM 1993 C CA . GLU A 1 240 ? -0.917 -19.167 4.479 1.00 64.88 240 GLU A CA 1
ATOM 1994 C C . GLU A 1 240 ? -0.295 -17.796 4.127 1.00 64.88 240 GLU A C 1
ATOM 1996 O O . GLU A 1 240 ? 0.020 -17.553 2.960 1.00 64.88 240 GLU A O 1
ATOM 2001 N N . MET A 1 241 ? -0.134 -16.894 5.109 1.00 57.25 241 MET A N 1
ATOM 2002 C CA . MET A 1 241 ? 0.486 -15.562 4.951 1.00 57.25 241 MET A CA 1
ATOM 2003 C C . MET A 1 241 ? 1.992 -15.564 5.216 1.00 57.25 241 MET A C 1
ATOM 2005 O O . MET A 1 241 ? 2.707 -14.826 4.493 1.00 57.25 241 MET A O 1
#

Radius of gyration: 19.72 Å; Cα contacts (8 Å, |Δi|>4): 216; chains: 1; bounding box: 45×42×54 Å

Organism: NCBI:txid634994

Nearest PDB structures (foldseek):
  5w5h-assembly1_C  TM=4.330E-01  e=4.285E-02  Homo sapiens
  5udj-assembly1_A  TM=3.787E-01  e=3.915E-02  Homo sapiens
  8gh3-assembly1_E  TM=4.040E-01  e=1.011E-01  Trypanosoma cruzi cruzi
  5oql-assembly1_E  TM=3.246E-01  e=2.991E+00  Thermochaetoides thermophila DSM 1495

Secondary structure (DSSP, 8-state):
--S---HHHHHHHHHHHHHHHTT-TT-HHHHHHHHHHHGGG--HHHHHHHHHHHHH-S-HHHHHHHHHHHHHHTT-HHHHHHHHHHHHHHHTTSHHHHHHHHTT--SHHHHHHHHHHHHHHTTSHHHHHHHT--HHHHHHHHHHHHHHHHHHHHHTT-HHHHHHHHIIIIIT----HHHHHHTHHHHHHHHHHHHHHHHT-S-HHHHHHHHHHHHTSHHHHHHHHHHTT-TTHHHHHHHT-

Sequence (241 aa):
MAFENDETVIGEKLNKLLAILKRDERNYIVSEDIITIYESKIGKDYEKYLDLFTKHTPYEYEKLFANMVYYRGIGKKDKSDSYYKEIEKKYNNTPIMEIVKIFNIANEDNRQIQIKKVLNLLKSEDVKRQVGMADEEVHSMNLTYTLSEVRKYYNESKIEKAVSEYINNIVNANASNEVREYNRLKETLLLLNVLMINEEIANKKLREQNKQKLESTYISKEIKKATAKDADYLDKYLNEM

pLDDT: mean 90.77, std 10.57, range [33.94, 98.31]

Mean predicted aligned error: 5.33 Å

Foldseek 3Di:
DDDDPDPVLLVVVLVVLVVVCVVPLLPLVSLVVN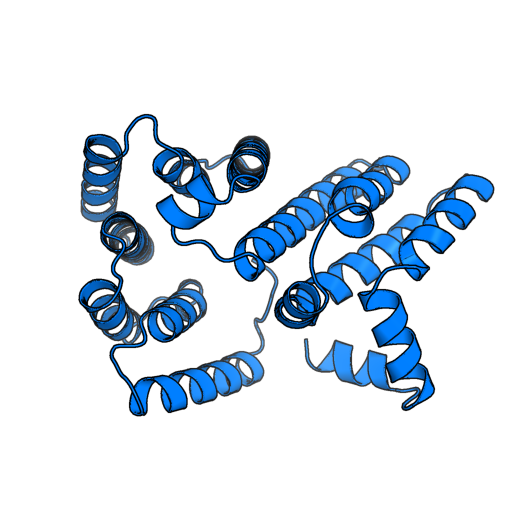LVSCLVPPDDCNVVSLVSNLVRDPQPLVNLLSQLSNCVSVVVNVRNVVSVVVSCVPQPPALSVLVSVLVVDPDPVVSLVSLVVSLVQVVDPVNCVNNVHDPLVSVVSLLVSLLVVLVVCVVVVVLLVSLVSCCVRPLPDDDDPVSCVSVLPSLVVSLVSNLVSLVPDPPPVSSVVSVVSSCVDPSNVVVVVQCVVPVCSVVVVVVSD